Protein AF-A0A7K2YU75-F1 (afdb_monomer_lite)

Radius of gyration: 18.85 Å; chains: 1; bounding box: 49×47×50 Å

Foldseek 3Di:
DPPPVVVVVVLCQQLLHDDDPADKLVQQEDEQEPPCCPPPVVVVCVVSVRHYHYPVRVSVVSVPHHGDDDQPADEAEAQGKDFDDDDDDQLKKKKKKFFHLPCLVWDKWKKKAQAFPVLAGPALLRIDTDVNQARPVRQWGKDPVMSGMIMIIHRPLPPDPRRFKMWMKMFTDDQDFLLVGFKMWIFMDHPPDRTRYIYIAGRNDNAGMFTQWMWGDDDNGIMITGHGDGHNDGPVVVNVVNPNDPD

Structure (mmCIF, N/CA/C/O backbone):
data_AF-A0A7K2YU75-F1
#
_entry.id   AF-A0A7K2YU75-F1
#
loop_
_atom_site.group_PDB
_atom_site.id
_atom_site.type_symbol
_atom_site.label_atom_id
_atom_site.label_alt_id
_atom_site.label_comp_id
_atom_site.label_asym_id
_atom_site.label_entity_id
_atom_site.label_seq_id
_atom_site.pdbx_PDB_ins_code
_atom_site.Cartn_x
_atom_site.Cartn_y
_atom_site.Cartn_z
_atom_site.occupancy
_atom_site.B_iso_or_equiv
_atom_site.auth_seq_id
_atom_site.auth_comp_id
_atom_site.auth_asym_id
_atom_site.auth_atom_id
_atom_site.pdbx_PDB_model_num
ATOM 1 N N . GLU A 1 1 ? 29.719 9.037 -23.904 1.00 37.72 1 GLU A N 1
ATOM 2 C CA . GLU A 1 1 ? 29.770 9.530 -22.515 1.00 37.72 1 GLU A CA 1
ATOM 3 C C . GLU A 1 1 ? 28.707 8.816 -21.708 1.00 37.72 1 GLU A C 1
ATOM 5 O O . GLU A 1 1 ? 27.547 8.841 -22.092 1.00 37.72 1 GLU A O 1
ATOM 10 N N . HIS A 1 2 ? 29.121 8.090 -20.675 1.00 39.88 2 HIS A N 1
ATOM 11 C CA . HIS A 1 2 ? 28.213 7.462 -19.722 1.00 39.88 2 HIS A CA 1
ATOM 12 C C . HIS A 1 2 ? 27.789 8.575 -18.762 1.00 39.88 2 HIS A C 1
ATOM 14 O O . HIS A 1 2 ? 28.636 9.094 -18.036 1.00 39.88 2 HIS A O 1
ATOM 20 N N . VAL A 1 3 ? 26.539 9.031 -18.844 1.00 49.72 3 VAL A N 1
ATOM 21 C CA . VAL A 1 3 ? 26.039 10.059 -17.926 1.00 49.72 3 VAL A CA 1
ATOM 22 C C . VAL A 1 3 ? 26.098 9.481 -16.520 1.00 49.72 3 VAL A C 1
ATOM 24 O O . VAL A 1 3 ? 25.569 8.401 -16.262 1.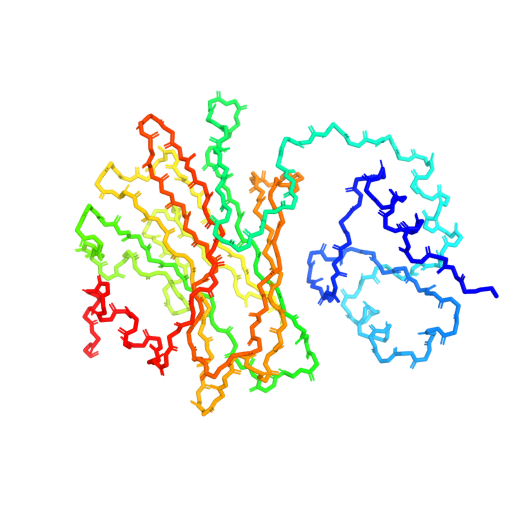00 49.72 3 VAL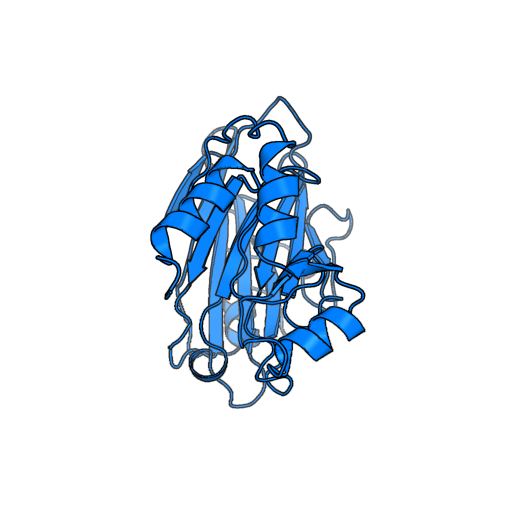 A O 1
ATOM 27 N N . ASP A 1 4 ? 26.797 10.183 -15.636 1.00 56.59 4 ASP A N 1
ATOM 28 C CA . ASP A 1 4 ? 26.995 9.786 -14.251 1.00 56.59 4 ASP A CA 1
ATOM 29 C C . ASP A 1 4 ? 25.621 9.716 -13.564 1.00 56.59 4 ASP A C 1
ATOM 31 O O . ASP A 1 4 ? 24.972 10.739 -13.328 1.00 56.59 4 ASP A O 1
ATOM 35 N N . GLY A 1 5 ? 25.119 8.502 -13.310 1.00 54.06 5 GLY A N 1
ATOM 36 C CA . GLY A 1 5 ? 23.749 8.273 -12.831 1.00 54.06 5 GLY A CA 1
ATOM 37 C C . GLY A 1 5 ? 23.423 8.992 -11.514 1.00 54.06 5 GLY A C 1
ATOM 38 O O . GLY A 1 5 ? 22.251 9.207 -11.195 1.00 54.06 5 GLY A O 1
ATOM 39 N N . GLY A 1 6 ? 24.445 9.417 -10.762 1.00 50.22 6 GLY A N 1
ATOM 40 C CA . GLY A 1 6 ? 24.296 10.277 -9.587 1.00 50.22 6 GLY A CA 1
ATOM 41 C C . GLY A 1 6 ? 23.836 11.701 -9.920 1.00 50.22 6 GLY A C 1
ATOM 42 O O . GLY A 1 6 ? 22.976 12.245 -9.229 1.00 50.22 6 GLY A O 1
ATOM 43 N N . LEU A 1 7 ? 24.341 12.280 -11.010 1.00 59.47 7 LEU A N 1
ATOM 44 C CA . LEU A 1 7 ? 24.045 13.653 -11.431 1.00 59.47 7 LEU A CA 1
ATOM 45 C C . LEU A 1 7 ? 22.609 13.765 -11.967 1.00 59.47 7 LEU A C 1
ATOM 47 O O . LEU A 1 7 ? 21.893 14.720 -11.669 1.00 59.47 7 LEU A O 1
ATOM 51 N N . LEU A 1 8 ? 22.146 12.727 -12.670 1.00 59.75 8 LEU A N 1
ATOM 52 C CA . LEU A 1 8 ? 20.775 12.639 -13.176 1.00 59.75 8 LEU A CA 1
ATOM 53 C C . LEU A 1 8 ? 19.753 12.514 -12.033 1.00 59.75 8 LEU A C 1
ATOM 55 O O . LEU A 1 8 ? 18.736 13.205 -12.032 1.00 59.75 8 LEU A O 1
ATOM 59 N N . ARG A 1 9 ? 20.060 11.708 -11.003 1.00 58.06 9 ARG A N 1
ATOM 60 C CA . ARG A 1 9 ? 19.250 11.639 -9.772 1.00 58.06 9 ARG A CA 1
ATOM 61 C C . ARG A 1 9 ? 19.156 12.986 -9.069 1.00 58.06 9 ARG A C 1
ATOM 63 O O . ARG A 1 9 ? 18.074 13.353 -8.618 1.00 58.06 9 ARG A O 1
ATOM 70 N N . GLN A 1 10 ? 20.267 13.711 -8.974 1.00 58.53 10 GLN A N 1
ATOM 71 C CA . GLN A 1 10 ? 20.294 15.008 -8.307 1.00 58.53 10 GLN A CA 1
ATOM 72 C C . GLN A 1 10 ? 19.428 16.042 -9.043 1.00 58.53 10 GLN A C 1
ATOM 74 O O . GLN A 1 10 ? 18.610 16.705 -8.411 1.00 58.53 10 GLN A O 1
ATOM 79 N N . LEU A 1 11 ? 19.521 16.101 -10.374 1.00 63.44 11 LEU A N 1
ATOM 80 C CA . LEU A 1 11 ? 18.705 16.995 -11.203 1.00 63.44 11 LEU A CA 1
ATOM 81 C C . LEU A 1 11 ? 17.203 16.693 -11.103 1.00 63.44 11 LEU A C 1
ATOM 83 O O . LEU A 1 11 ? 16.393 17.614 -11.013 1.00 63.44 11 LEU A O 1
ATOM 87 N N . VAL A 1 12 ? 16.818 15.413 -11.054 1.00 63.88 12 VAL A N 1
ATOM 88 C CA . VAL A 1 12 ? 15.420 15.022 -10.808 1.00 63.88 12 VAL A CA 1
ATOM 89 C C . VAL A 1 12 ? 14.951 15.550 -9.454 1.00 63.88 12 VAL A C 1
ATOM 91 O O . VAL A 1 12 ? 13.903 16.190 -9.378 1.00 63.88 12 VAL A O 1
ATOM 94 N N . ILE A 1 13 ? 15.728 15.309 -8.392 1.00 60.81 13 ILE A N 1
ATOM 95 C CA . ILE A 1 13 ? 15.383 15.743 -7.032 1.00 60.81 13 ILE A CA 1
ATOM 96 C C . ILE A 1 13 ? 15.215 17.267 -6.973 1.00 60.81 13 ILE A C 1
ATOM 98 O O . ILE A 1 13 ? 14.274 17.752 -6.348 1.00 60.81 13 ILE A O 1
ATOM 102 N N . GLU A 1 14 ? 16.097 18.016 -7.634 1.00 58.91 14 GLU A N 1
ATOM 103 C CA . GLU A 1 14 ? 16.053 19.481 -7.682 1.00 58.91 14 GLU A CA 1
ATOM 104 C C . GLU A 1 14 ? 14.859 20.009 -8.491 1.00 58.91 14 GLU A C 1
ATOM 106 O O . GLU A 1 14 ? 14.260 21.010 -8.106 1.00 58.91 14 GLU A O 1
ATOM 111 N N . SER A 1 15 ? 14.458 19.309 -9.555 1.00 60.41 15 SER A N 1
ATOM 112 C CA . SER A 1 15 ? 13.301 19.676 -10.387 1.00 60.41 15 SER A CA 1
ATOM 113 C C . SER A 1 15 ? 11.937 19.374 -9.756 1.00 60.41 15 SER A C 1
ATOM 115 O O . SER A 1 15 ? 10.916 19.872 -10.221 1.00 60.41 15 SER A O 1
ATOM 117 N N . GLY A 1 16 ? 11.897 18.522 -8.728 1.00 56.91 16 GLY A N 1
ATOM 118 C CA . GLY A 1 16 ? 10.648 18.014 -8.161 1.00 56.91 16 GLY A CA 1
ATOM 119 C C . GLY A 1 16 ? 9.977 16.884 -8.929 1.00 56.91 16 GLY A C 1
ATOM 120 O O . GLY A 1 16 ? 8.956 16.371 -8.466 1.00 56.91 16 GLY A O 1
ATOM 121 N N . ALA A 1 17 ? 10.549 16.474 -10.062 1.00 61.06 17 ALA A N 1
ATOM 122 C CA . ALA A 1 17 ? 10.112 15.292 -10.783 1.00 61.06 17 ALA A CA 1
ATOM 123 C C . ALA A 1 17 ? 10.301 14.024 -9.926 1.00 61.06 17 ALA A C 1
ATOM 125 O O . ALA A 1 17 ? 11.186 13.939 -9.067 1.00 61.06 17 ALA A O 1
ATOM 126 N N . ARG A 1 18 ? 9.456 13.013 -10.152 1.00 66.25 18 ARG A N 1
ATOM 127 C CA . ARG A 1 18 ? 9.547 11.716 -9.468 1.00 66.25 18 ARG A CA 1
ATOM 128 C C . ARG A 1 18 ? 10.264 10.726 -10.382 1.00 66.25 18 ARG A C 1
ATOM 130 O O . ARG A 1 18 ? 9.739 10.354 -11.421 1.00 66.25 18 ARG A O 1
ATOM 137 N N . LEU A 1 19 ? 11.459 10.286 -9.989 1.00 66.31 19 LEU A N 1
ATOM 138 C CA . LEU A 1 19 ? 12.071 9.095 -10.584 1.00 66.31 19 LEU A CA 1
ATOM 139 C C . LEU A 1 19 ? 11.306 7.867 -10.099 1.00 66.31 19 LEU A C 1
ATOM 141 O O . LEU A 1 19 ? 11.197 7.665 -8.886 1.00 66.31 19 LEU A O 1
ATOM 145 N N . ARG A 1 20 ? 10.832 7.068 -11.049 1.00 66.62 20 ARG A N 1
ATOM 146 C CA . ARG A 1 20 ? 10.297 5.727 -10.825 1.00 66.62 20 ARG A CA 1
ATOM 147 C C . ARG A 1 20 ? 11.220 4.721 -11.491 1.00 66.62 20 ARG A C 1
ATOM 149 O O . ARG A 1 20 ? 11.718 4.983 -12.588 1.00 66.62 20 ARG A O 1
ATOM 156 N N . ILE A 1 21 ? 11.461 3.597 -10.825 1.00 66.00 21 ILE A N 1
ATOM 157 C CA . ILE A 1 21 ? 12.144 2.461 -11.457 1.00 66.00 21 ILE A CA 1
ATOM 158 C C . ILE A 1 21 ? 11.160 1.715 -12.374 1.00 66.00 21 ILE A C 1
ATOM 160 O O . ILE A 1 21 ? 11.579 1.143 -13.380 1.00 66.00 21 ILE A O 1
ATOM 164 N N . ASN A 1 22 ? 9.856 1.809 -12.087 1.00 65.69 22 ASN A N 1
ATOM 165 C CA . ASN A 1 22 ? 8.790 1.144 -12.831 1.00 65.69 22 ASN A CA 1
ATOM 166 C C . ASN A 1 22 ? 7.980 2.119 -13.699 1.00 65.69 22 ASN A C 1
ATOM 168 O O . ASN A 1 22 ? 7.743 3.269 -13.328 1.00 65.69 22 ASN A O 1
ATOM 172 N N . LEU A 1 23 ? 7.535 1.649 -14.868 1.00 67.25 23 LEU A N 1
ATOM 173 C CA . LEU A 1 23 ? 6.623 2.396 -15.733 1.00 67.25 23 LEU A CA 1
ATOM 174 C C . LEU A 1 23 ? 5.189 2.179 -15.239 1.00 67.25 23 LEU A C 1
ATOM 176 O O . LEU A 1 23 ? 4.590 1.140 -15.511 1.00 67.25 23 LEU A O 1
ATOM 180 N N . THR A 1 24 ? 4.660 3.156 -14.511 1.00 65.62 24 THR A N 1
ATOM 181 C CA . THR A 1 24 ? 3.302 3.130 -13.953 1.00 65.62 24 THR A CA 1
ATOM 182 C C . THR A 1 24 ? 2.414 4.171 -14.660 1.00 65.62 24 THR A C 1
ATOM 184 O O . THR A 1 24 ? 2.918 5.067 -15.330 1.00 65.62 24 THR A O 1
ATOM 187 N N . SER A 1 25 ? 1.092 4.066 -14.558 1.00 61.44 25 SER A N 1
ATOM 188 C CA . SER A 1 25 ? 0.092 5.060 -14.983 1.00 61.44 25 SER A CA 1
ATOM 189 C C . SER A 1 25 ? 0.290 6.455 -14.379 1.00 61.44 25 SER A C 1
ATOM 191 O O . SER A 1 25 ? -0.177 7.434 -14.956 1.00 61.44 25 SER A O 1
ATOM 193 N N . THR A 1 26 ? 1.016 6.574 -13.260 1.00 62.19 26 THR A N 1
ATOM 194 C CA . THR A 1 26 ? 1.409 7.882 -12.703 1.00 62.19 26 THR A CA 1
ATOM 195 C C . THR A 1 26 ? 2.599 8.516 -13.425 1.00 62.19 26 THR A C 1
ATOM 197 O O . THR A 1 26 ? 2.897 9.689 -13.196 1.00 62.19 26 THR A O 1
ATOM 200 N N . VAL A 1 27 ? 3.295 7.761 -14.282 1.00 70.88 27 VAL A N 1
ATOM 201 C CA . VAL A 1 27 ? 4.402 8.274 -15.090 1.00 70.88 27 VAL A CA 1
ATOM 202 C C . VAL A 1 27 ? 3.822 9.015 -16.291 1.00 70.88 27 VAL A C 1
ATOM 204 O O . VAL A 1 27 ? 3.252 8.408 -17.190 1.00 70.88 27 VAL A O 1
ATOM 207 N N . ASP A 1 28 ? 3.995 10.334 -16.312 1.00 72.12 28 ASP A N 1
ATOM 208 C CA . ASP A 1 28 ? 3.586 11.204 -17.422 1.00 72.12 28 ASP A CA 1
ATOM 209 C C . ASP A 1 28 ? 4.672 11.344 -18.502 1.00 72.12 28 ASP A C 1
ATOM 211 O O . ASP A 1 28 ? 4.362 11.534 -19.680 1.00 72.12 28 ASP A O 1
ATOM 215 N N . THR A 1 29 ? 5.936 11.167 -18.107 1.00 80.19 29 THR A N 1
ATOM 216 C CA . THR A 1 29 ? 7.115 11.437 -18.928 1.00 80.19 29 THR A CA 1
ATOM 217 C C . THR A 1 29 ? 8.178 10.351 -18.754 1.00 80.19 29 THR A C 1
ATOM 219 O O . THR A 1 29 ? 8.591 10.038 -17.637 1.00 80.19 29 THR A O 1
ATOM 222 N N . VAL A 1 30 ? 8.707 9.827 -19.860 1.00 82.75 30 VAL A N 1
ATOM 223 C CA . VAL A 1 30 ? 9.864 8.921 -19.903 1.00 82.75 30 VAL A CA 1
ATOM 224 C C . VAL A 1 30 ? 11.034 9.616 -20.584 1.00 82.75 30 VAL A C 1
ATOM 226 O O . VAL A 1 30 ? 10.949 10.029 -21.741 1.00 82.75 30 VAL A O 1
ATOM 229 N N . VAL A 1 31 ? 12.161 9.706 -19.876 1.00 85.00 31 VAL A N 1
ATOM 230 C CA . VAL A 1 31 ? 13.411 10.238 -20.429 1.00 85.00 31 VAL A CA 1
ATOM 231 C C . VAL A 1 31 ? 14.177 9.113 -21.122 1.00 85.00 31 VAL A C 1
ATOM 233 O O . VAL A 1 31 ? 14.689 8.198 -20.477 1.00 85.00 31 VAL A O 1
ATOM 236 N N . VAL A 1 32 ? 14.267 9.179 -22.447 1.00 85.19 32 VAL A N 1
ATOM 237 C CA . VAL A 1 32 ? 14.958 8.187 -23.273 1.00 85.19 32 VAL A CA 1
ATOM 238 C C . VAL A 1 32 ? 16.439 8.541 -23.368 1.00 85.19 32 VAL A C 1
ATOM 240 O O . VAL A 1 32 ? 16.824 9.539 -23.986 1.00 85.19 32 VAL A O 1
ATOM 243 N N . MET A 1 33 ? 17.279 7.701 -22.764 1.00 82.19 33 MET A N 1
ATOM 244 C CA . MET A 1 33 ? 18.732 7.852 -22.829 1.00 82.19 33 MET A CA 1
ATOM 245 C C . MET A 1 33 ? 19.273 7.475 -24.221 1.00 82.19 33 MET A C 1
ATOM 247 O O . MET A 1 33 ? 18.699 6.615 -24.900 1.00 82.19 33 MET A O 1
ATOM 251 N N . PRO A 1 34 ? 20.395 8.069 -24.671 1.00 78.56 34 PRO A N 1
ATOM 252 C CA . PRO A 1 34 ? 21.022 7.691 -25.935 1.00 78.56 34 PRO A CA 1
ATOM 253 C C . PRO A 1 34 ? 21.334 6.186 -25.991 1.00 78.56 34 PRO A C 1
ATOM 255 O O . PRO A 1 34 ? 22.023 5.659 -25.122 1.00 78.56 34 PRO A O 1
ATOM 258 N N . GLY A 1 35 ? 20.839 5.496 -27.022 1.00 77.94 35 GLY A N 1
ATOM 259 C CA . GLY A 1 35 ? 21.018 4.050 -27.206 1.00 77.94 35 GLY A CA 1
ATOM 260 C C . GLY A 1 35 ? 19.878 3.190 -26.648 1.00 77.94 35 GLY A C 1
ATOM 261 O O . GLY A 1 35 ? 19.818 2.005 -26.961 1.00 77.94 35 GLY A O 1
ATOM 262 N N . ALA A 1 36 ? 18.945 3.770 -25.884 1.00 76.75 36 ALA A N 1
ATOM 263 C CA . ALA A 1 36 ? 17.780 3.065 -25.342 1.00 76.75 36 ALA A CA 1
ATOM 264 C C . ALA A 1 36 ? 16.562 3.069 -26.288 1.00 76.75 36 ALA A C 1
ATOM 266 O O . ALA A 1 36 ? 15.495 2.596 -25.915 1.00 76.75 36 ALA A O 1
ATOM 267 N N . GLN A 1 37 ? 16.689 3.589 -27.517 1.00 78.06 37 GLN A N 1
ATOM 268 C CA . GLN A 1 37 ? 15.543 3.758 -28.427 1.00 78.06 37 GLN A CA 1
ATOM 269 C C . GLN A 1 37 ? 14.903 2.429 -28.853 1.00 78.06 37 GLN A C 1
ATOM 271 O O . GLN A 1 37 ? 13.728 2.398 -29.205 1.00 78.06 37 GLN A O 1
ATOM 276 N N . SER A 1 38 ? 15.679 1.346 -28.819 1.00 76.00 38 SER A N 1
ATOM 277 C CA . SER A 1 38 ? 15.231 -0.007 -29.159 1.00 76.00 38 SER A CA 1
ATOM 278 C C . SER A 1 38 ? 14.757 -0.811 -27.941 1.00 76.00 38 SER A C 1
ATOM 280 O O . SER A 1 38 ? 14.431 -1.986 -28.093 1.00 76.00 38 SER A O 1
ATOM 282 N N . ASP A 1 39 ? 14.763 -0.227 -26.737 1.00 76.69 39 ASP A N 1
ATOM 283 C CA . ASP A 1 39 ? 14.346 -0.924 -25.519 1.00 76.69 39 ASP A CA 1
ATOM 284 C C . ASP A 1 39 ? 12.818 -1.163 -25.548 1.00 76.69 39 ASP A C 1
ATOM 286 O O . ASP A 1 39 ? 12.055 -0.216 -25.783 1.00 76.69 39 ASP A O 1
ATOM 290 N N . PRO A 1 40 ? 12.339 -2.400 -25.301 1.00 74.31 40 PRO A N 1
ATOM 291 C CA . PRO A 1 40 ? 10.909 -2.722 -25.272 1.00 74.31 40 PRO A CA 1
ATOM 292 C C . PRO A 1 40 ? 10.078 -1.814 -24.351 1.00 74.31 40 PRO A C 1
ATOM 294 O O . PRO A 1 40 ? 8.902 -1.557 -24.627 1.00 74.31 40 PRO A O 1
ATOM 297 N N . ARG A 1 41 ? 10.686 -1.274 -23.287 1.00 74.12 41 ARG A N 1
ATOM 298 C CA . ARG A 1 41 ? 10.037 -0.353 -22.343 1.00 74.12 41 ARG A CA 1
ATOM 299 C C . ARG A 1 41 ? 9.663 0.987 -22.987 1.00 74.12 41 ARG A C 1
ATOM 301 O O . ARG A 1 41 ? 8.643 1.564 -22.617 1.00 74.12 41 ARG A O 1
ATOM 308 N N . ILE A 1 42 ? 10.404 1.447 -24.001 1.00 79.75 42 ILE A N 1
ATOM 309 C CA . ILE A 1 42 ? 10.091 2.690 -24.732 1.00 79.75 42 ILE A CA 1
ATOM 310 C C . ILE A 1 42 ? 8.856 2.517 -25.620 1.00 79.75 42 ILE A C 1
ATOM 312 O O . ILE A 1 42 ? 7.981 3.383 -25.650 1.00 79.75 42 ILE A O 1
ATOM 316 N N . ALA A 1 43 ? 8.727 1.371 -26.291 1.00 76.50 43 ALA A N 1
ATOM 317 C CA . ALA A 1 43 ? 7.530 1.058 -27.072 1.00 76.50 43 ALA A CA 1
ATOM 318 C C . ALA A 1 43 ? 6.271 0.985 -26.183 1.00 76.50 43 ALA A C 1
ATOM 320 O O . ALA A 1 43 ? 5.188 1.407 -26.591 1.00 76.50 43 ALA A O 1
ATOM 321 N N . ARG A 1 44 ? 6.420 0.498 -24.943 1.00 71.56 44 ARG A N 1
ATOM 322 C CA . ARG A 1 44 ? 5.347 0.439 -23.939 1.00 71.56 44 ARG A CA 1
ATOM 323 C C . ARG A 1 44 ? 4.937 1.828 -23.443 1.00 71.56 44 ARG A C 1
ATOM 325 O O . ARG A 1 44 ? 3.742 2.098 -23.380 1.00 71.56 44 ARG A O 1
ATOM 332 N N . ALA A 1 45 ? 5.897 2.705 -23.148 1.00 78.56 45 ALA A N 1
ATOM 333 C CA . ALA A 1 45 ? 5.622 4.096 -22.778 1.00 78.56 45 ALA A CA 1
ATOM 334 C C . ALA A 1 45 ? 4.785 4.802 -23.856 1.00 78.56 45 ALA A C 1
ATOM 336 O O . ALA A 1 45 ? 3.752 5.400 -23.551 1.00 78.56 45 ALA A O 1
ATOM 337 N N . ALA A 1 46 ? 5.138 4.607 -25.130 1.00 75.50 46 ALA A N 1
ATOM 338 C CA . ALA A 1 46 ? 4.347 5.112 -26.248 1.00 75.50 46 ALA A CA 1
ATOM 339 C C . ALA A 1 46 ? 2.923 4.514 -26.297 1.00 75.50 46 ALA A C 1
ATOM 341 O O . ALA A 1 46 ? 1.961 5.240 -26.552 1.00 75.50 46 ALA A O 1
ATOM 342 N N . ALA A 1 47 ? 2.758 3.215 -26.014 1.00 75.12 47 ALA A N 1
ATOM 343 C CA . ALA A 1 47 ? 1.446 2.559 -25.972 1.00 75.12 47 ALA A CA 1
ATOM 344 C C . ALA A 1 47 ? 0.548 3.069 -24.828 1.00 75.12 47 ALA A C 1
ATOM 346 O O . ALA A 1 47 ? -0.664 3.189 -25.008 1.00 75.12 47 ALA A O 1
ATOM 347 N N . LEU A 1 48 ? 1.141 3.421 -23.683 1.00 71.12 48 LEU A N 1
ATOM 348 C CA . LEU A 1 48 ? 0.463 4.051 -22.544 1.00 71.12 48 LEU A CA 1
ATOM 349 C C . LEU A 1 48 ? 0.244 5.565 -22.732 1.00 71.12 48 LEU A C 1
ATOM 351 O O . LEU A 1 48 ? -0.281 6.218 -21.837 1.00 71.12 48 LEU A O 1
ATOM 355 N N . ARG A 1 49 ? 0.601 6.121 -23.902 1.00 77.06 49 ARG A N 1
ATOM 356 C CA . ARG A 1 49 ? 0.538 7.561 -24.225 1.00 77.06 49 ARG A CA 1
ATOM 357 C C . ARG A 1 49 ? 1.361 8.440 -23.275 1.00 77.06 49 ARG A C 1
ATOM 359 O O . ARG A 1 49 ? 1.054 9.616 -23.108 1.00 77.06 49 ARG A O 1
ATOM 366 N N . VAL A 1 50 ? 2.408 7.865 -22.694 1.00 80.00 50 VAL A N 1
ATOM 367 C CA . VAL A 1 50 ? 3.377 8.562 -21.848 1.00 80.00 50 VAL A CA 1
ATOM 368 C C . VAL A 1 50 ? 4.340 9.331 -22.750 1.00 80.00 50 VAL A C 1
ATOM 370 O O . VAL A 1 50 ? 4.825 8.798 -23.756 1.00 80.00 50 VAL A O 1
ATOM 373 N N . GLU A 1 51 ? 4.612 10.593 -22.423 1.00 84.19 51 GLU A N 1
ATOM 374 C CA . GLU A 1 51 ? 5.470 11.448 -23.240 1.00 84.19 51 GLU A CA 1
ATOM 375 C C . GLU A 1 51 ? 6.915 10.933 -23.204 1.00 84.19 51 GLU A C 1
ATOM 377 O O . GLU A 1 51 ? 7.533 10.846 -22.149 1.00 84.19 51 GLU A O 1
ATOM 382 N N . CYS A 1 52 ? 7.482 10.582 -24.359 1.00 85.44 52 CYS A N 1
ATOM 383 C CA . CYS A 1 52 ? 8.874 10.145 -24.449 1.00 85.44 52 CYS A CA 1
ATOM 384 C C . CYS A 1 52 ? 9.754 11.314 -24.901 1.00 85.44 52 CYS A C 1
ATOM 386 O O . CYS A 1 52 ? 9.668 11.753 -26.049 1.00 85.44 52 CYS A O 1
ATOM 388 N N . VAL A 1 53 ? 10.626 11.794 -24.016 1.00 87.06 53 VAL A N 1
ATOM 389 C CA . VAL A 1 53 ? 11.518 12.936 -24.266 1.00 87.06 53 VAL A CA 1
ATOM 390 C C . VAL A 1 53 ? 12.977 12.499 -24.258 1.00 87.06 53 VAL A C 1
ATOM 392 O O . VAL A 1 53 ? 13.371 11.576 -23.551 1.00 87.06 53 VAL A O 1
ATOM 395 N N . THR A 1 54 ? 13.821 13.172 -25.031 1.00 86.12 54 THR A N 1
ATOM 396 C CA . THR A 1 54 ? 15.276 13.001 -24.920 1.00 86.12 54 THR A CA 1
ATOM 397 C C . THR A 1 54 ? 15.807 13.653 -23.644 1.00 86.12 54 THR A C 1
ATOM 399 O O . THR A 1 54 ? 15.205 14.586 -23.109 1.00 86.12 54 THR A O 1
ATOM 402 N N . GLU A 1 55 ? 16.990 13.232 -23.191 1.00 81.31 55 GLU A N 1
ATOM 403 C CA . GLU A 1 55 ? 17.677 13.862 -22.054 1.00 81.31 55 GLU A CA 1
ATOM 404 C C . GLU A 1 55 ? 17.815 15.388 -22.218 1.00 81.31 55 GLU A C 1
ATOM 406 O O . GLU A 1 55 ? 17.617 16.140 -21.265 1.00 81.31 55 GLU A O 1
ATOM 411 N N . ALA A 1 56 ? 18.112 15.863 -23.433 1.00 80.94 56 ALA A N 1
ATOM 412 C CA . ALA A 1 56 ? 18.255 17.290 -23.715 1.00 80.94 56 ALA A CA 1
ATOM 413 C C . ALA A 1 56 ? 16.928 18.052 -23.557 1.00 80.94 56 ALA A C 1
ATOM 415 O O . ALA A 1 56 ? 16.908 19.125 -22.956 1.00 80.94 56 ALA A O 1
ATOM 416 N N . GLN A 1 57 ? 15.826 17.484 -24.057 1.00 83.56 57 GLN A N 1
ATOM 417 C CA . GLN A 1 57 ? 14.485 18.063 -23.922 1.00 83.56 57 GLN A CA 1
ATOM 418 C C . GLN A 1 57 ? 14.035 18.092 -22.459 1.00 83.56 57 GLN A C 1
ATOM 420 O O . GLN A 1 57 ? 13.519 19.107 -21.993 1.00 83.56 57 GLN A O 1
ATOM 425 N N . TRP A 1 58 ? 14.291 17.013 -21.717 1.00 80.06 58 TRP A N 1
ATOM 426 C CA . TRP A 1 58 ? 13.989 16.948 -20.291 1.00 80.06 58 TRP A CA 1
ATOM 427 C C . TRP A 1 58 ? 14.788 17.979 -19.488 1.00 80.06 58 TRP A C 1
ATOM 429 O O . TRP A 1 58 ? 14.205 18.732 -18.709 1.00 80.06 58 TRP A O 1
ATOM 439 N N . ARG A 1 59 ? 16.105 18.083 -19.727 1.00 75.69 59 ARG A N 1
ATOM 440 C CA . ARG A 1 59 ? 16.981 19.053 -19.048 1.00 75.69 59 ARG A CA 1
ATOM 441 C C . ARG A 1 59 ? 16.506 20.492 -19.257 1.00 75.69 59 ARG A C 1
ATOM 443 O O . ARG A 1 59 ? 16.514 21.297 -18.328 1.00 75.69 59 ARG A O 1
ATOM 450 N N . ASP A 1 60 ? 16.082 20.810 -20.470 1.00 79.56 60 ASP A N 1
ATOM 451 C CA . ASP A 1 60 ? 15.554 22.121 -20.833 1.00 79.56 60 ASP A CA 1
ATOM 452 C C . ASP A 1 60 ? 14.194 22.405 -20.154 1.00 79.56 60 ASP A C 1
ATOM 454 O O . ASP A 1 60 ? 13.954 23.512 -19.670 1.00 79.56 60 ASP A O 1
ATOM 458 N N . ALA A 1 61 ? 13.330 21.392 -20.021 1.00 73.69 61 ALA A N 1
ATOM 459 C CA . ALA A 1 61 ? 12.055 21.496 -19.307 1.00 73.69 61 ALA A CA 1
ATOM 460 C C . ALA A 1 61 ? 12.226 21.713 -17.790 1.00 73.69 61 ALA A C 1
ATOM 462 O O . ALA A 1 61 ? 11.612 22.623 -17.224 1.00 73.69 61 ALA A O 1
ATOM 463 N N . ILE A 1 62 ? 13.097 20.941 -17.130 1.00 69.00 62 ILE A N 1
ATOM 464 C CA . ILE A 1 62 ? 13.336 21.089 -15.684 1.00 69.00 62 ILE A CA 1
ATOM 465 C C . ILE A 1 62 ? 14.039 22.403 -15.343 1.00 69.00 62 ILE A C 1
ATOM 467 O O . ILE A 1 62 ? 13.756 22.990 -14.306 1.00 69.00 62 ILE A O 1
ATOM 471 N N . SER A 1 63 ? 14.889 22.918 -16.238 1.00 67.25 63 SER A N 1
ATOM 472 C CA . SER A 1 63 ? 15.581 24.201 -16.037 1.00 67.25 63 SER A CA 1
ATOM 473 C C . SER A 1 63 ? 14.617 25.394 -16.021 1.00 67.25 63 SER A C 1
ATOM 475 O O . SER A 1 63 ? 14.957 26.461 -15.512 1.00 67.25 63 SER A O 1
ATOM 477 N N . ARG A 1 64 ? 13.409 25.223 -16.575 1.00 67.81 64 ARG A N 1
ATOM 478 C CA . ARG A 1 64 ? 12.326 26.219 -16.572 1.00 67.81 64 ARG A CA 1
ATOM 479 C C . ARG A 1 64 ? 11.331 26.041 -15.424 1.00 67.81 64 ARG A C 1
ATOM 481 O O . ARG A 1 64 ? 10.493 26.918 -15.224 1.00 67.81 64 ARG A O 1
ATOM 488 N N . THR A 1 65 ? 11.404 24.932 -14.689 1.00 54.97 65 THR A N 1
ATOM 489 C CA . THR A 1 65 ? 10.460 24.597 -13.619 1.00 54.97 65 THR A CA 1
ATOM 490 C C . THR A 1 65 ? 11.055 25.008 -12.269 1.00 54.97 65 THR A C 1
ATOM 492 O O . THR A 1 65 ? 12.154 24.565 -11.936 1.00 54.97 65 THR A O 1
ATOM 495 N N . PRO A 1 66 ? 10.386 25.864 -11.473 1.00 46.53 66 PRO A N 1
ATOM 496 C CA . PRO A 1 66 ? 10.868 26.209 -10.140 1.00 46.53 66 PRO A CA 1
ATOM 497 C C . PRO A 1 66 ? 10.961 24.954 -9.256 1.00 46.53 66 PRO A C 1
ATOM 499 O O . PRO A 1 66 ? 10.042 24.134 -9.297 1.00 46.53 66 PRO A O 1
ATOM 502 N N . PRO A 1 67 ? 12.013 24.804 -8.429 1.00 49.72 67 PRO A N 1
ATOM 503 C CA . PRO A 1 67 ? 12.122 23.673 -7.513 1.00 49.72 67 PRO A CA 1
ATOM 504 C C . PRO A 1 67 ? 10.898 23.642 -6.586 1.00 49.72 67 PRO A C 1
ATOM 506 O O . PRO A 1 67 ? 10.504 24.696 -6.068 1.00 49.72 67 PRO A O 1
ATOM 509 N N . PRO A 1 68 ? 10.275 22.474 -6.344 1.00 48.06 68 PRO A N 1
ATOM 510 C CA . PRO A 1 68 ? 9.148 22.403 -5.429 1.00 48.06 68 PRO A CA 1
ATOM 511 C C . PRO A 1 68 ? 9.592 22.784 -4.015 1.00 48.06 68 PRO A C 1
ATOM 513 O O . PRO A 1 68 ? 10.740 22.577 -3.609 1.00 48.06 68 PRO A O 1
ATOM 516 N N . ALA A 1 69 ? 8.647 23.286 -3.221 1.00 45.09 69 ALA A N 1
ATOM 517 C CA . ALA A 1 69 ? 8.850 23.399 -1.786 1.00 45.09 69 ALA A CA 1
ATOM 518 C C . ALA A 1 69 ? 9.190 22.005 -1.230 1.00 45.09 69 ALA A C 1
ATOM 520 O O . ALA A 1 69 ? 8.420 21.060 -1.406 1.00 45.09 69 ALA A O 1
ATOM 521 N N . ARG A 1 70 ? 10.360 21.865 -0.593 1.00 42.53 70 ARG A N 1
ATOM 522 C CA . ARG A 1 70 ? 10.801 20.603 0.015 1.00 42.53 70 ARG A CA 1
ATOM 523 C C . ARG A 1 70 ? 9.754 20.139 1.030 1.00 42.53 70 ARG A C 1
ATOM 525 O O . ARG A 1 70 ? 9.626 20.7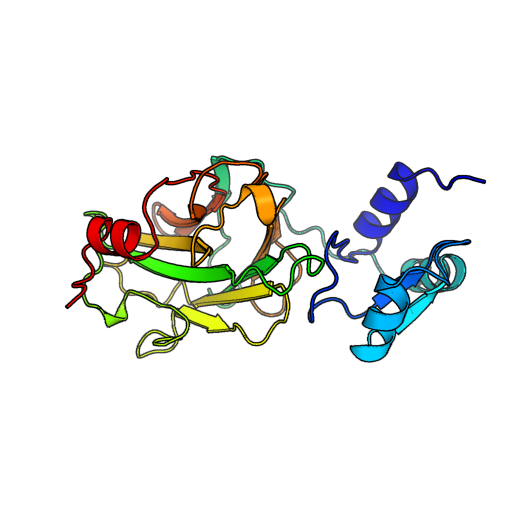32 2.099 1.00 42.53 70 ARG A O 1
ATOM 532 N N . GLY A 1 71 ? 9.023 19.077 0.699 1.00 47.94 71 GLY A N 1
ATOM 533 C CA . GLY A 1 71 ? 8.295 18.297 1.692 1.00 47.94 71 GLY A CA 1
ATOM 534 C C . GLY A 1 71 ? 9.296 17.685 2.671 1.00 47.94 71 GLY A C 1
ATOM 535 O O . GLY A 1 71 ? 10.402 17.313 2.287 1.00 47.94 71 GLY A O 1
ATOM 536 N N . THR A 1 72 ? 8.942 17.618 3.950 1.00 53.69 72 THR A N 1
ATOM 537 C CA . THR A 1 72 ? 9.809 17.064 5.004 1.00 53.69 72 THR A CA 1
ATOM 538 C C . THR A 1 72 ? 9.907 15.542 4.981 1.00 53.69 72 THR A C 1
ATOM 540 O O . THR A 1 72 ? 10.715 14.979 5.717 1.00 53.69 72 THR A O 1
ATOM 543 N N . GLY A 1 73 ? 9.111 14.862 4.159 1.00 56.34 73 GLY A N 1
ATOM 544 C CA . GLY A 1 73 ? 9.243 13.431 3.971 1.00 56.34 73 GLY A CA 1
ATOM 545 C C . GLY A 1 73 ? 10.343 13.121 2.945 1.00 56.34 73 GLY A C 1
ATOM 546 O O . GLY A 1 73 ? 10.446 13.740 1.886 1.00 56.34 73 GLY A O 1
ATOM 547 N N . GLY A 1 74 ? 11.229 12.204 3.317 1.00 76.00 74 GLY A N 1
ATOM 548 C CA . GLY A 1 74 ? 12.361 11.769 2.506 1.00 76.00 74 GLY A CA 1
ATOM 549 C C . GLY A 1 74 ? 12.245 10.302 2.108 1.00 76.00 74 GLY A C 1
ATOM 550 O O . GLY A 1 74 ? 11.170 9.704 2.140 1.00 76.00 74 GLY A O 1
ATOM 551 N N . ASN A 1 75 ? 13.385 9.711 1.755 1.00 82.94 75 ASN A N 1
ATOM 552 C CA . ASN A 1 75 ? 13.497 8.262 1.630 1.00 82.94 75 ASN A CA 1
ATOM 553 C C . ASN A 1 75 ? 13.410 7.628 3.029 1.00 82.94 75 ASN A C 1
ATOM 555 O O . ASN A 1 75 ? 14.186 7.993 3.916 1.00 82.94 75 ASN A O 1
ATOM 559 N N . LEU A 1 76 ? 12.471 6.706 3.226 1.00 85.88 76 LEU A N 1
ATOM 560 C CA . LEU A 1 76 ? 12.235 6.012 4.485 1.00 85.88 76 LEU A CA 1
ATOM 561 C C . LEU A 1 76 ? 12.683 4.551 4.329 1.00 85.88 76 LEU A C 1
ATOM 563 O O . LEU A 1 76 ? 12.085 3.824 3.535 1.00 85.88 76 LEU A O 1
ATOM 567 N N . PRO A 1 77 ? 13.730 4.095 5.042 1.00 87.31 77 PRO A N 1
ATOM 568 C CA . PRO A 1 77 ? 14.171 2.704 4.957 1.00 87.31 77 PRO A CA 1
ATOM 569 C C . PRO A 1 77 ? 13.121 1.757 5.554 1.00 87.31 77 PRO A C 1
ATOM 571 O O . PRO A 1 77 ? 12.237 2.190 6.297 1.00 87.31 77 PRO A O 1
ATOM 574 N N . ARG A 1 78 ? 13.254 0.452 5.289 1.00 88.25 78 ARG A N 1
ATOM 575 C CA . ARG A 1 78 ? 12.467 -0.600 5.955 1.00 88.25 78 ARG A CA 1
ATOM 576 C C . ARG A 1 78 ? 12.478 -0.406 7.479 1.00 88.25 78 ARG A C 1
ATOM 578 O O . ARG A 1 78 ? 13.538 -0.218 8.076 1.00 88.25 78 ARG A O 1
ATOM 585 N N . GLY A 1 79 ? 11.300 -0.426 8.102 1.00 89.81 79 GLY A N 1
ATOM 586 C CA . GLY A 1 79 ? 11.101 -0.170 9.536 1.00 89.81 79 GLY A CA 1
ATOM 587 C C . GLY A 1 79 ? 11.130 1.311 9.941 1.00 89.81 79 GLY A C 1
ATOM 588 O O . GLY A 1 79 ? 10.835 1.645 11.092 1.00 89.81 79 GLY A O 1
ATOM 589 N N . GLY A 1 80 ? 11.466 2.217 9.019 1.00 91.38 80 GLY A N 1
ATOM 590 C CA . GLY A 1 80 ? 11.463 3.655 9.250 1.00 91.38 80 GLY A CA 1
ATOM 591 C C . GLY A 1 80 ? 10.057 4.181 9.534 1.00 91.38 80 GLY A C 1
ATOM 592 O O . GLY A 1 80 ? 9.063 3.652 9.045 1.00 91.38 80 GLY A O 1
ATOM 593 N N . THR A 1 81 ? 9.964 5.235 10.344 1.00 93.44 81 THR A N 1
ATOM 594 C CA . THR A 1 81 ? 8.695 5.856 10.746 1.00 93.44 81 THR A CA 1
ATOM 595 C C . THR A 1 81 ? 8.737 7.366 10.534 1.00 93.44 81 THR A C 1
ATOM 597 O O . THR A 1 81 ? 9.746 8.000 10.841 1.00 93.44 81 THR A O 1
ATOM 600 N N . VAL A 1 82 ? 7.620 7.950 10.100 1.00 92.12 82 VAL A N 1
ATOM 601 C CA . VAL A 1 82 ? 7.422 9.402 10.008 1.00 92.12 82 VAL A CA 1
ATOM 602 C C . VAL A 1 82 ? 6.086 9.815 10.630 1.00 92.12 82 VAL A C 1
ATOM 604 O O . VAL A 1 82 ? 5.125 9.045 10.645 1.00 92.12 82 VAL A O 1
ATOM 607 N N . ASP A 1 83 ? 6.023 11.032 11.161 1.00 91.31 83 ASP A N 1
ATOM 608 C CA . ASP A 1 83 ? 4.768 11.669 11.559 1.00 91.31 83 ASP A CA 1
ATOM 609 C C . ASP A 1 83 ? 4.068 12.258 10.330 1.00 91.31 83 ASP A C 1
ATOM 611 O O . ASP A 1 83 ? 4.689 12.965 9.532 1.00 91.31 83 ASP A O 1
ATOM 615 N N . LEU A 1 84 ? 2.775 11.976 10.181 1.00 89.50 84 LEU A N 1
ATOM 616 C CA . LEU A 1 84 ? 1.959 12.570 9.131 1.00 89.50 84 LEU A CA 1
ATOM 617 C C . LEU A 1 84 ? 1.404 13.902 9.654 1.00 89.50 84 LEU A C 1
ATOM 619 O O . LEU A 1 84 ? 0.692 13.907 10.662 1.00 89.50 84 LEU A O 1
ATOM 623 N N . PRO A 1 85 ? 1.749 15.046 9.036 1.00 83.12 85 PRO A N 1
ATOM 624 C CA . PRO A 1 85 ? 1.306 16.347 9.517 1.00 83.12 85 PRO A CA 1
ATOM 625 C C . PRO A 1 85 ? -0.221 16.459 9.438 1.00 83.12 85 PRO A C 1
ATOM 627 O O . PRO A 1 85 ? -0.798 16.392 8.355 1.00 83.12 85 PRO A O 1
ATOM 630 N N . GLY A 1 86 ? -0.863 16.651 10.591 1.00 67.06 86 GLY A N 1
ATOM 631 C CA . GLY A 1 86 ? -2.293 16.947 10.684 1.00 67.06 86 GLY A CA 1
ATOM 632 C C . GLY A 1 86 ? -2.588 18.450 10.601 1.00 67.06 86 GLY A C 1
ATOM 633 O O . GLY A 1 86 ? -1.748 19.280 10.951 1.00 67.06 86 GLY A O 1
ATOM 634 N N . GLY A 1 87 ? -3.806 18.808 10.177 1.00 56.25 87 GLY A N 1
ATOM 635 C CA . GLY A 1 87 ? -4.413 20.110 10.493 1.00 56.25 87 GLY A CA 1
ATOM 636 C C . GLY A 1 87 ? -4.343 21.240 9.453 1.00 56.25 87 GLY A C 1
ATOM 637 O O . GLY A 1 87 ? -4.887 22.304 9.733 1.00 56.25 87 GLY A O 1
ATOM 638 N N . ALA A 1 88 ? -3.739 21.063 8.269 1.00 46.56 88 ALA A N 1
ATOM 639 C CA . ALA A 1 88 ? -3.650 22.145 7.263 1.00 46.56 88 ALA A CA 1
ATOM 640 C C . ALA A 1 88 ? -4.078 21.765 5.829 1.00 46.56 88 ALA A C 1
ATOM 642 O O . ALA A 1 88 ? -4.028 22.587 4.917 1.00 46.56 88 ALA A O 1
ATOM 643 N N . THR A 1 89 ? -4.463 20.519 5.570 1.00 48.19 89 THR A N 1
ATOM 644 C CA . THR A 1 89 ? -5.034 20.030 4.293 1.00 48.19 89 THR A CA 1
ATOM 645 C C . THR A 1 89 ? -5.760 18.713 4.606 1.00 48.19 89 THR A C 1
ATOM 647 O O . THR A 1 89 ? -5.444 18.158 5.661 1.00 48.19 89 THR A O 1
ATOM 650 N N . PRO A 1 90 ? -6.751 18.237 3.819 1.00 56.31 90 PRO A N 1
ATOM 651 C CA . PRO A 1 90 ? -7.591 17.129 4.270 1.00 56.31 90 PRO A CA 1
ATOM 652 C C . PRO A 1 90 ? -6.703 15.932 4.607 1.00 56.31 90 PRO A C 1
ATOM 654 O O . PRO A 1 90 ? -5.737 15.680 3.883 1.00 56.31 90 PRO A O 1
ATOM 657 N N . GLY A 1 91 ? -7.017 15.221 5.696 1.00 78.12 91 GLY A N 1
ATOM 658 C CA . GLY A 1 91 ? -6.356 13.992 6.153 1.00 78.12 91 GLY A CA 1
ATOM 659 C C . GLY A 1 91 ? -6.456 12.821 5.176 1.00 78.12 91 GLY A C 1
ATOM 660 O O . GLY A 1 91 ? -6.367 11.669 5.594 1.00 78.12 91 GLY A O 1
ATOM 661 N N . ARG A 1 92 ? -6.631 13.129 3.891 1.00 90.12 92 ARG A N 1
ATOM 662 C CA . ARG A 1 92 ? -6.607 12.239 2.757 1.00 90.12 92 ARG A CA 1
ATOM 663 C C . ARG A 1 92 ? -5.168 12.013 2.325 1.00 90.12 92 ARG A C 1
ATOM 665 O O . ARG A 1 92 ? -4.464 12.931 1.894 1.00 90.12 92 ARG A O 1
ATOM 672 N N . TRP A 1 93 ? -4.748 10.769 2.416 1.00 93.19 93 TRP A N 1
ATOM 673 C CA . TRP A 1 93 ? -3.443 10.281 2.013 1.00 93.19 93 TRP A CA 1
ATOM 674 C C . TRP A 1 93 ? -3.603 9.225 0.934 1.00 93.19 93 TRP A C 1
ATOM 676 O O . TRP A 1 93 ? -4.658 8.620 0.776 1.00 93.19 93 TRP A O 1
ATOM 686 N N . THR A 1 94 ? -2.535 9.009 0.189 1.00 93.94 94 THR A N 1
ATOM 687 C CA . THR A 1 94 ? -2.414 7.924 -0.778 1.00 93.94 94 THR A CA 1
ATOM 688 C C . THR A 1 94 ? -1.161 7.136 -0.448 1.00 93.94 94 THR A C 1
ATOM 690 O O . THR A 1 94 ? -0.150 7.731 -0.069 1.00 93.94 94 THR A O 1
ATOM 693 N N . LEU A 1 95 ? -1.240 5.816 -0.570 1.00 95.94 95 LEU A N 1
ATOM 694 C CA . LEU A 1 95 ? -0.099 4.920 -0.669 1.00 95.94 95 LEU A CA 1
ATOM 695 C C . LEU A 1 95 ? -0.194 4.236 -2.029 1.00 95.94 95 LEU A C 1
ATOM 697 O O . LEU A 1 95 ? -1.081 3.417 -2.249 1.00 95.94 95 LEU A O 1
ATOM 701 N N . ASN A 1 96 ? 0.704 4.598 -2.935 1.00 94.19 96 ASN A N 1
ATOM 702 C CA . ASN A 1 96 ? 0.882 3.914 -4.208 1.00 94.19 96 ASN A CA 1
ATOM 703 C C . ASN A 1 96 ? 1.987 2.868 -4.048 1.00 94.19 96 ASN A C 1
ATOM 705 O O . ASN A 1 96 ? 3.067 3.182 -3.539 1.00 94.19 96 ASN A O 1
ATOM 709 N N . ALA A 1 97 ? 1.693 1.636 -4.449 1.00 93.06 97 ALA A N 1
ATOM 710 C CA . ALA A 1 97 ? 2.650 0.546 -4.533 1.00 93.06 97 ALA A CA 1
ATOM 711 C C . ALA A 1 97 ? 2.842 0.186 -6.006 1.00 93.06 97 ALA A C 1
ATOM 713 O O . ALA A 1 97 ? 1.855 0.033 -6.722 1.00 93.06 97 ALA A O 1
ATOM 714 N N . SER A 1 98 ? 4.087 0.047 -6.458 1.00 90.50 98 SER A N 1
ATOM 715 C CA . SER A 1 98 ? 4.391 -0.310 -7.848 1.00 90.50 98 SER A CA 1
ATOM 716 C C . SER A 1 98 ? 5.561 -1.279 -7.964 1.00 90.50 98 SER A C 1
ATOM 718 O O . SER A 1 98 ? 6.485 -1.256 -7.150 1.00 90.50 98 SER A O 1
ATOM 720 N N . TRP A 1 99 ? 5.527 -2.119 -8.994 1.00 87.94 99 TRP A N 1
ATOM 721 C CA . TRP A 1 99 ? 6.497 -3.188 -9.235 1.00 87.94 99 TRP A CA 1
ATOM 722 C C . TRP A 1 99 ? 6.862 -3.287 -10.719 1.00 87.94 99 TRP A C 1
ATOM 724 O O . TRP A 1 99 ? 6.322 -2.576 -11.574 1.00 87.94 99 TRP A O 1
ATOM 734 N N . ALA A 1 100 ? 7.836 -4.140 -11.032 1.00 80.25 100 ALA A N 1
ATOM 735 C CA . ALA A 1 100 ? 8.282 -4.329 -12.400 1.00 80.25 100 ALA A CA 1
ATOM 736 C C . ALA A 1 100 ? 7.207 -5.056 -13.223 1.00 80.25 100 ALA A C 1
ATOM 738 O O . ALA A 1 100 ? 6.872 -6.204 -12.960 1.00 80.25 100 ALA A O 1
ATOM 739 N N . TRP A 1 101 ? 6.728 -4.408 -14.287 1.00 65.44 101 TRP A N 1
ATOM 740 C CA . TRP A 1 101 ? 5.777 -4.982 -15.253 1.00 65.44 101 TRP A CA 1
ATOM 741 C C . TRP A 1 101 ? 6.330 -6.200 -16.026 1.00 65.44 101 TRP A C 1
ATOM 743 O O . TRP A 1 101 ? 5.592 -6.878 -16.734 1.00 65.44 101 TRP A O 1
ATOM 753 N N . GLU A 1 102 ? 7.634 -6.481 -15.950 1.00 62.66 102 GLU A N 1
ATOM 754 C CA . GLU A 1 102 ? 8.306 -7.484 -16.794 1.00 62.66 102 GLU A CA 1
ATOM 755 C C . GLU A 1 102 ? 7.775 -8.918 -16.606 1.00 62.66 102 GLU A C 1
ATOM 757 O O . GLU A 1 102 ? 8.059 -9.777 -17.443 1.00 62.66 102 GLU A O 1
ATOM 762 N N . ARG A 1 103 ? 6.963 -9.163 -15.567 1.00 60.75 103 ARG A N 1
ATOM 763 C CA . ARG A 1 103 ? 6.253 -10.424 -15.330 1.00 60.75 103 ARG A CA 1
ATOM 764 C C . ARG A 1 103 ? 4.741 -10.200 -15.186 1.00 60.75 103 ARG A C 1
ATOM 766 O O . ARG A 1 103 ? 4.243 -10.150 -14.069 1.00 60.75 103 ARG A O 1
ATOM 773 N N . PRO A 1 104 ? 4.003 -10.060 -16.300 1.00 54.47 104 PRO A N 1
ATOM 774 C CA . PRO A 1 104 ? 2.556 -9.839 -16.270 1.00 54.47 104 PRO A CA 1
ATOM 775 C C . PRO A 1 104 ? 1.757 -11.062 -15.793 1.00 54.47 104 PRO A C 1
ATOM 777 O O . PRO A 1 104 ? 0.562 -10.926 -15.576 1.00 54.47 104 PRO A O 1
ATOM 780 N N . ASP A 1 105 ? 2.397 -12.229 -15.665 1.00 55.62 105 ASP A N 1
ATOM 781 C CA . ASP A 1 105 ? 1.776 -13.461 -15.157 1.00 55.62 105 ASP A CA 1
ATOM 782 C C . ASP A 1 105 ? 1.760 -13.524 -13.614 1.00 55.62 105 ASP A C 1
ATOM 784 O O . ASP A 1 105 ? 1.177 -14.441 -13.045 1.00 55.62 105 ASP A O 1
ATOM 788 N N . GLU A 1 106 ? 2.426 -12.578 -12.940 1.00 65.94 106 GLU A N 1
ATOM 789 C CA . GLU A 1 106 ? 2.462 -12.476 -11.480 1.00 65.94 106 GLU A CA 1
ATOM 790 C C . GLU A 1 106 ? 1.377 -11.496 -11.019 1.00 65.94 106 GLU A C 1
ATOM 792 O O . GLU A 1 106 ? 1.590 -10.279 -10.987 1.00 65.94 106 GLU A O 1
ATOM 797 N N . ASP A 1 107 ? 0.201 -12.027 -10.685 1.00 79.00 107 ASP A N 1
ATOM 798 C CA . ASP A 1 107 ? -0.896 -11.235 -10.134 1.00 79.00 107 ASP A CA 1
ATOM 799 C C . ASP A 1 107 ? -0.562 -10.841 -8.688 1.00 79.00 107 ASP A C 1
ATOM 801 O O . ASP A 1 107 ? -0.520 -11.670 -7.774 1.00 79.00 107 ASP A O 1
ATOM 805 N N . ILE A 1 108 ? -0.276 -9.550 -8.498 1.00 89.25 108 ILE A N 1
ATOM 806 C CA . ILE A 1 108 ? -0.060 -8.950 -7.182 1.00 89.25 108 ILE A CA 1
ATOM 807 C C . ILE A 1 108 ? -1.327 -8.234 -6.756 1.00 89.25 108 ILE A C 1
ATOM 809 O O . ILE A 1 108 ? -1.769 -7.295 -7.419 1.00 89.25 108 ILE A O 1
ATOM 813 N N . ASP A 1 109 ? -1.829 -8.600 -5.586 1.00 92.12 109 ASP A N 1
ATOM 814 C CA . ASP A 1 109 ? -2.973 -7.964 -4.954 1.00 92.12 109 ASP A CA 1
ATOM 815 C C . ASP A 1 109 ? -2.525 -7.075 -3.796 1.00 92.12 109 ASP A C 1
ATOM 817 O O . ASP A 1 109 ? -1.933 -7.547 -2.821 1.00 92.12 109 ASP A O 1
ATOM 821 N N . ILE A 1 110 ? -2.837 -5.777 -3.874 1.00 95.81 110 ILE A N 1
ATOM 822 C CA . ILE A 1 110 ? -2.709 -4.877 -2.729 1.00 95.81 110 ILE A CA 1
ATOM 823 C C . ILE A 1 110 ? -3.992 -4.925 -1.914 1.00 95.81 110 ILE A C 1
ATOM 825 O O . ILE A 1 110 ? -5.101 -4.815 -2.434 1.00 95.81 110 ILE A O 1
ATOM 829 N N . VAL A 1 111 ? -3.829 -5.041 -0.603 1.00 97.38 111 VAL A N 1
ATOM 830 C CA . VAL A 1 111 ? -4.933 -5.082 0.348 1.00 97.38 111 VAL A CA 1
ATOM 831 C C . VAL A 1 111 ? -4.702 -4.128 1.512 1.00 97.38 111 VAL A C 1
ATOM 833 O O . VAL A 1 111 ? -3.560 -3.795 1.847 1.00 97.38 111 VAL A O 1
ATOM 836 N N . ALA A 1 112 ? -5.787 -3.712 2.160 1.00 98.31 112 ALA A N 1
ATOM 837 C CA . ALA A 1 112 ? -5.747 -2.910 3.373 1.00 98.31 112 ALA A CA 1
ATOM 838 C C . ALA A 1 112 ? -6.605 -3.525 4.484 1.00 98.31 112 ALA A C 1
ATOM 840 O O . ALA A 1 112 ? -7.755 -3.890 4.261 1.00 98.31 112 ALA A O 1
ATOM 841 N N . PHE A 1 113 ? -6.065 -3.577 5.699 1.00 98.38 113 PHE A N 1
ATOM 842 C CA . PHE A 1 113 ? -6.786 -4.002 6.898 1.00 98.38 113 PHE A CA 1
ATOM 843 C C . PHE A 1 113 ? -6.920 -2.826 7.858 1.00 98.38 113 PHE A C 1
ATOM 845 O O . PHE A 1 113 ? -5.909 -2.273 8.300 1.00 98.38 113 PHE A O 1
ATOM 852 N N . LEU A 1 114 ? -8.151 -2.451 8.198 1.00 98.19 114 LEU A N 1
ATOM 853 C CA . LEU A 1 114 ? -8.446 -1.477 9.241 1.00 98.19 114 LEU A CA 1
ATOM 854 C C . LEU A 1 114 ? -8.580 -2.234 10.565 1.00 98.19 114 LEU A C 1
ATOM 856 O O . LEU A 1 114 ? -9.486 -3.043 10.743 1.00 98.19 114 LEU A O 1
ATOM 860 N N . LEU A 1 115 ? -7.651 -1.986 11.482 1.00 98.25 115 LEU A N 1
ATOM 861 C CA . LEU A 1 115 ? -7.498 -2.761 12.707 1.00 98.25 115 LEU A CA 1
ATOM 862 C C . LEU A 1 115 ? -7.802 -1.925 13.947 1.00 98.25 115 LEU A C 1
ATOM 864 O O . LEU A 1 115 ? -7.411 -0.751 14.054 1.00 98.25 115 LEU A O 1
ATOM 868 N N . ASP A 1 116 ? -8.449 -2.577 14.903 1.00 96.81 116 ASP A N 1
ATOM 869 C CA . ASP A 1 116 ? -8.679 -2.067 16.244 1.00 96.81 116 ASP A CA 1
ATOM 870 C C . ASP A 1 116 ? -7.425 -2.148 17.140 1.00 96.81 116 ASP A C 1
ATOM 872 O O . ASP A 1 116 ? -6.307 -2.433 16.692 1.00 96.81 116 ASP A O 1
ATOM 876 N N . GLU A 1 117 ? -7.587 -1.846 18.430 1.00 95.31 117 GLU A N 1
ATOM 877 C CA . GLU A 1 117 ? -6.500 -1.919 19.416 1.00 95.31 117 GLU A CA 1
ATOM 878 C C . GLU A 1 117 ? -5.998 -3.346 19.698 1.00 95.31 117 GLU A C 1
ATOM 880 O O . GLU A 1 117 ? -4.909 -3.515 20.249 1.00 95.31 117 GLU A O 1
ATOM 885 N N . HIS A 1 118 ? -6.762 -4.365 19.302 1.00 95.62 118 HIS A N 1
ATOM 886 C CA . HIS A 1 118 ? -6.441 -5.780 19.459 1.00 95.62 118 HIS A CA 1
ATOM 887 C C . HIS A 1 118 ? -5.823 -6.395 18.197 1.00 95.62 118 HIS A C 1
ATOM 889 O O . HIS A 1 118 ? -5.641 -7.609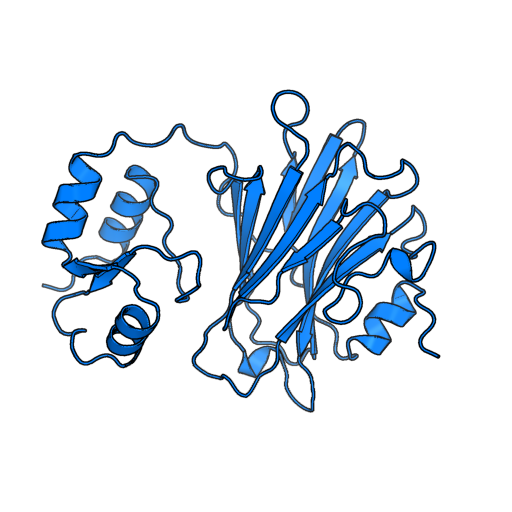 18.145 1.00 95.62 118 HIS A O 1
ATOM 895 N N . GLU A 1 119 ? -5.472 -5.570 17.204 1.00 96.38 119 GLU A N 1
ATOM 896 C CA . GLU A 1 119 ? -4.987 -6.007 15.890 1.00 96.38 119 GLU A CA 1
ATOM 897 C C . GLU A 1 119 ? -6.013 -6.874 15.142 1.00 96.38 119 GLU A C 1
ATOM 899 O O . GLU A 1 119 ? -5.645 -7.832 14.462 1.00 96.38 119 GLU A O 1
ATOM 904 N N . ARG A 1 120 ? -7.308 -6.546 15.259 1.00 97.31 120 ARG A N 1
ATOM 905 C CA . ARG A 1 120 ? -8.386 -7.262 14.567 1.00 97.31 120 ARG A CA 1
ATOM 906 C C . ARG A 1 120 ? -9.243 -6.324 13.724 1.00 97.31 120 ARG A C 1
ATOM 908 O O . ARG A 1 120 ? -9.443 -5.163 14.079 1.00 97.31 120 ARG A O 1
ATOM 915 N N . VAL A 1 121 ? -9.761 -6.834 12.609 1.00 96.94 121 VAL A N 1
ATOM 916 C CA . VAL A 1 121 ? -10.863 -6.177 11.897 1.00 96.94 121 VAL A CA 1
ATOM 917 C C . VAL A 1 121 ? -12.122 -6.254 12.760 1.00 96.94 121 VAL A C 1
ATOM 919 O O . VAL A 1 121 ? -12.347 -7.249 13.452 1.00 96.94 121 VAL A O 1
ATOM 922 N N . ARG A 1 122 ? -12.958 -5.211 12.741 1.00 94.81 122 ARG A N 1
ATOM 923 C CA . ARG A 1 122 ? -14.208 -5.211 13.528 1.00 94.81 122 ARG A CA 1
ATOM 924 C C . ARG A 1 122 ? -15.339 -5.907 12.778 1.00 94.81 122 ARG A C 1
ATOM 926 O O . ARG A 1 122 ? -16.241 -6.470 13.392 1.00 94.81 122 ARG A O 1
ATOM 933 N N . VAL A 1 123 ? -15.296 -5.806 11.452 1.00 93.88 123 VAL A N 1
ATOM 934 C CA . VAL A 1 123 ? -16.254 -6.347 10.484 1.00 93.88 123 VAL A CA 1
ATOM 935 C C . VAL A 1 123 ? -15.515 -6.671 9.187 1.00 93.88 123 VAL A C 1
ATOM 937 O O . VAL A 1 123 ? -14.485 -6.062 8.908 1.00 93.88 123 VAL A O 1
ATOM 940 N N . ASP A 1 124 ? -16.067 -7.535 8.339 1.00 92.19 124 ASP A N 1
ATOM 941 C CA . ASP A 1 124 ? -15.446 -7.862 7.042 1.00 92.19 124 ASP A CA 1
ATOM 942 C C . ASP A 1 124 ? -15.280 -6.629 6.138 1.00 92.19 124 ASP A C 1
ATOM 944 O O . ASP A 1 124 ? -14.360 -6.555 5.330 1.00 92.19 124 ASP A O 1
ATOM 948 N N . ALA A 1 125 ? -16.125 -5.608 6.324 1.00 92.81 125 ALA A N 1
ATOM 949 C CA . ALA A 1 125 ? -16.034 -4.320 5.633 1.00 92.81 125 ALA A CA 1
ATOM 950 C C . ALA A 1 125 ? -14.754 -3.511 5.958 1.00 92.81 125 ALA A C 1
ATOM 952 O O . ALA A 1 125 ? -14.440 -2.556 5.249 1.00 92.81 125 ALA A O 1
ATOM 953 N N . ASP A 1 126 ? -14.026 -3.874 7.021 1.00 96.06 126 ASP A N 1
ATOM 954 C CA . ASP A 1 126 ? -12.728 -3.293 7.394 1.00 96.06 126 ASP A CA 1
ATOM 955 C C . ASP A 1 126 ? -11.545 -3.978 6.664 1.00 96.06 126 ASP A C 1
ATOM 957 O O . ASP A 1 126 ? -10.390 -3.596 6.861 1.00 96.06 126 ASP A O 1
ATOM 961 N N . PHE A 1 127 ? -11.811 -4.967 5.804 1.00 97.25 127 PHE A N 1
ATOM 962 C CA . PHE A 1 127 ? -10.833 -5.567 4.897 1.00 97.25 127 PHE A CA 1
ATOM 963 C C . PHE A 1 127 ? -11.083 -5.100 3.457 1.00 97.25 127 PHE A C 1
ATOM 965 O O . PHE A 1 127 ? -12.081 -5.449 2.834 1.00 97.25 127 PHE A O 1
ATOM 972 N N . VAL A 1 128 ? -10.176 -4.294 2.911 1.00 97.56 128 VAL A N 1
ATOM 973 C CA . VAL A 1 128 ? -10.269 -3.742 1.554 1.00 97.56 128 VAL A CA 1
ATOM 974 C C . VAL A 1 128 ? -9.345 -4.519 0.622 1.00 97.56 128 VAL A C 1
ATOM 976 O O . VAL A 1 128 ? -8.150 -4.642 0.884 1.00 97.56 128 VAL A O 1
ATOM 979 N N . PHE A 1 129 ? -9.900 -5.019 -0.476 1.00 94.94 129 PHE A N 1
ATOM 980 C CA . PHE A 1 129 ? -9.214 -5.815 -1.500 1.00 94.94 129 PHE A CA 1
ATOM 981 C C . PHE A 1 129 ? -9.993 -5.726 -2.821 1.00 94.94 129 PHE A C 1
ATOM 983 O O . PHE A 1 129 ? -11.042 -5.093 -2.869 1.00 94.94 129 PHE A O 1
ATOM 990 N N . TRP A 1 130 ? -9.534 -6.346 -3.908 1.00 90.00 130 TRP A N 1
ATOM 991 C CA . TRP A 1 130 ? -10.127 -6.143 -5.241 1.00 90.00 130 TRP A CA 1
ATOM 992 C C . TRP A 1 130 ? -11.648 -6.415 -5.336 1.00 90.00 130 TRP A C 1
ATOM 994 O O . TRP A 1 130 ? -12.344 -5.705 -6.060 1.00 90.00 130 TRP A O 1
ATOM 1004 N N . ASN A 1 131 ? -12.193 -7.390 -4.593 1.00 91.44 131 ASN A N 1
ATOM 1005 C CA . ASN A 1 131 ? -13.635 -7.708 -4.605 1.00 91.44 131 ASN A CA 1
ATOM 1006 C C . ASN A 1 131 ? -14.456 -6.828 -3.640 1.00 91.44 131 ASN A C 1
ATOM 1008 O O . ASN A 1 131 ? -15.680 -6.759 -3.735 1.00 91.44 131 ASN A O 1
ATOM 1012 N N . GLN A 1 132 ? -13.782 -6.145 -2.714 1.00 94.25 132 GLN A N 1
ATOM 1013 C CA . GLN A 1 132 ? -14.351 -5.136 -1.825 1.00 94.25 132 GLN A CA 1
ATOM 1014 C C . GLN A 1 132 ? -13.417 -3.917 -1.817 1.00 94.25 132 GLN A C 1
ATOM 1016 O O . GLN A 1 132 ? -12.677 -3.702 -0.852 1.00 94.25 132 GLN A O 1
ATOM 1021 N N . PRO A 1 133 ? -13.389 -3.134 -2.914 1.00 94.69 133 PRO A N 1
ATOM 1022 C CA . PRO A 1 133 ? -12.338 -2.150 -3.153 1.00 94.69 133 PRO A CA 1
ATOM 1023 C C . PRO A 1 133 ? -12.486 -0.897 -2.293 1.00 94.69 133 PRO A C 1
ATOM 1025 O O . PRO A 1 133 ? -11.639 -0.018 -2.366 1.00 94.69 133 PRO A O 1
ATOM 1028 N N . ALA A 1 134 ? -13.525 -0.779 -1.468 1.00 95.75 134 ALA A N 1
ATOM 1029 C CA . ALA A 1 134 ? -13.663 0.331 -0.541 1.00 95.75 134 ALA A CA 1
ATOM 1030 C C . ALA A 1 134 ? -14.452 -0.058 0.710 1.00 95.75 134 ALA A C 1
ATOM 1032 O O . ALA A 1 134 ? -15.330 -0.921 0.685 1.00 95.75 134 ALA A O 1
ATOM 1033 N N . THR A 1 135 ? -14.156 0.638 1.805 1.00 95.19 135 THR A N 1
ATOM 1034 C CA . THR A 1 135 ? -15.018 0.668 2.997 1.00 95.19 135 THR A CA 1
ATOM 1035 C C . THR A 1 135 ? -16.374 1.325 2.676 1.00 95.19 135 THR A C 1
ATOM 1037 O O . THR A 1 135 ? -16.439 2.135 1.754 1.00 95.19 135 THR A O 1
ATOM 1040 N N . PRO A 1 136 ? -17.445 1.115 3.470 1.00 90.38 136 PRO A N 1
ATOM 1041 C CA . PRO A 1 136 ? -18.788 1.638 3.169 1.00 90.38 136 PRO A CA 1
ATOM 1042 C C . PRO A 1 136 ? -18.919 3.165 3.035 1.00 90.38 136 PRO A C 1
ATOM 1044 O O . PRO A 1 136 ? -19.926 3.647 2.526 1.00 90.38 136 PRO A O 1
ATOM 1047 N N . LEU A 1 137 ? -17.946 3.924 3.549 1.00 88.62 137 LEU A N 1
ATOM 1048 C CA . LEU A 1 137 ? -17.899 5.389 3.480 1.00 88.62 137 LEU A CA 1
ATOM 1049 C C . LEU A 1 137 ? -16.736 5.900 2.616 1.00 88.62 137 LEU A C 1
ATOM 1051 O O . LEU A 1 137 ? -16.381 7.072 2.723 1.00 88.62 137 LEU A O 1
ATOM 1055 N N . ASP A 1 138 ? -16.105 5.022 1.831 1.00 90.81 138 ASP A N 1
ATOM 1056 C CA . ASP A 1 138 ? -14.945 5.322 0.983 1.00 90.81 138 ASP A CA 1
ATOM 1057 C C . ASP A 1 138 ? -13.768 5.974 1.738 1.00 90.81 138 ASP A C 1
ATOM 1059 O O . ASP A 1 138 ? -12.919 6.646 1.150 1.00 90.81 138 ASP A O 1
ATOM 1063 N N . THR A 1 139 ? -13.689 5.775 3.060 1.00 93.25 139 THR A N 1
ATOM 1064 C CA . THR A 1 139 ? -12.604 6.318 3.887 1.00 93.25 139 THR A CA 1
ATOM 1065 C C . THR A 1 139 ? -11.302 5.566 3.672 1.00 93.25 139 THR A C 1
ATOM 1067 O O . THR A 1 139 ? -10.232 6.136 3.858 1.00 93.25 139 THR A O 1
ATOM 1070 N N . VAL A 1 140 ? -11.375 4.304 3.255 1.00 97.00 140 VAL A N 1
ATOM 1071 C CA . VAL A 1 140 ? -10.268 3.588 2.626 1.00 97.00 140 VAL A CA 1
ATOM 1072 C C . VAL A 1 140 ? -10.773 2.993 1.321 1.00 97.00 140 VAL A C 1
ATOM 1074 O O . VAL A 1 140 ? -11.817 2.338 1.315 1.00 97.00 140 VAL A O 1
ATOM 1077 N N . ALA A 1 141 ? -10.044 3.237 0.235 1.00 96.62 141 ALA A N 1
ATOM 1078 C CA . ALA A 1 141 ? -10.379 2.761 -1.103 1.00 96.62 141 ALA A CA 1
ATOM 1079 C C . ALA A 1 141 ? -9.121 2.320 -1.862 1.00 96.62 141 ALA A C 1
ATOM 1081 O O . ALA A 1 141 ? -8.094 2.996 -1.808 1.00 96.62 141 ALA A O 1
ATOM 1082 N N . LEU A 1 142 ? -9.219 1.204 -2.571 1.00 96.62 142 LEU A N 1
ATOM 1083 C CA . LEU A 1 142 ? -8.208 0.597 -3.421 1.00 96.62 142 LEU A CA 1
ATOM 1084 C C . LEU A 1 142 ? -8.542 0.872 -4.891 1.00 96.62 142 LEU A C 1
ATOM 1086 O O . LEU A 1 142 ? -9.638 0.574 -5.362 1.00 96.62 142 LEU A O 1
ATOM 1090 N N . ASP A 1 143 ? -7.562 1.389 -5.620 1.00 92.94 143 ASP A N 1
ATOM 1091 C CA . ASP A 1 143 ? -7.563 1.476 -7.074 1.00 92.94 143 ASP A CA 1
ATOM 1092 C C . ASP A 1 143 ? -6.504 0.521 -7.631 1.00 92.94 143 ASP A C 1
ATOM 1094 O O . ASP A 1 143 ? -5.302 0.749 -7.474 1.00 92.94 143 ASP A O 1
ATOM 1098 N N . ALA A 1 144 ? -6.975 -0.547 -8.273 1.00 88.56 144 ALA A N 1
ATOM 1099 C CA . ALA A 1 144 ? -6.161 -1.572 -8.918 1.00 88.56 144 ALA A CA 1
ATOM 1100 C C . ALA A 1 144 ? -6.261 -1.523 -10.455 1.00 88.56 144 ALA A C 1
ATOM 1102 O O . ALA A 1 144 ? -6.048 -2.521 -11.136 1.00 88.56 144 ALA A O 1
ATOM 1103 N N . SER A 1 145 ? -6.621 -0.368 -11.028 1.00 78.75 145 SER A N 1
ATOM 1104 C CA . SER A 1 145 ? -6.719 -0.199 -12.487 1.00 78.75 145 SER A CA 1
ATOM 1105 C C . SER A 1 145 ? -5.359 -0.145 -13.195 1.00 78.75 145 SER A C 1
ATOM 1107 O O . SER A 1 145 ? -5.284 -0.257 -14.423 1.00 78.75 145 SER A O 1
ATOM 1109 N N . GLY A 1 146 ? -4.285 0.042 -12.426 1.00 74.25 146 GLY A N 1
ATOM 1110 C CA . GLY A 1 146 ? -2.920 0.129 -12.911 1.00 74.25 146 GLY A CA 1
ATOM 1111 C C . GLY A 1 146 ? -2.337 -1.236 -13.307 1.00 74.25 146 GLY A C 1
ATOM 1112 O O . GLY A 1 146 ? -2.574 -2.233 -12.636 1.00 74.25 146 GLY A O 1
ATOM 1113 N N . PRO A 1 147 ? -1.530 -1.307 -14.380 1.00 71.94 147 PRO A N 1
ATOM 1114 C CA . PRO A 1 147 ? -1.001 -2.575 -14.887 1.00 71.94 147 PRO A CA 1
ATOM 1115 C C . PRO A 1 147 ? 0.103 -3.203 -14.014 1.00 71.94 147 PRO A C 1
ATOM 1117 O O . PRO A 1 147 ? 0.302 -4.408 -14.065 1.00 71.94 147 PRO A O 1
ATOM 1120 N N . ALA A 1 148 ? 0.858 -2.399 -13.264 1.00 84.50 148 ALA A N 1
ATOM 1121 C CA . ALA A 1 148 ? 1.900 -2.852 -12.330 1.00 84.50 148 ALA A CA 1
ATOM 1122 C C . ALA A 1 148 ? 1.989 -1.910 -11.119 1.00 84.50 148 ALA A C 1
ATOM 1124 O O . ALA A 1 148 ? 3.066 -1.573 -10.618 1.00 84.50 148 ALA A O 1
ATOM 1125 N N . GLU A 1 149 ? 0.833 -1.385 -10.723 1.00 88.56 149 GLU A N 1
ATOM 1126 C CA . GLU A 1 149 ? 0.686 -0.554 -9.542 1.00 88.56 149 GLU A CA 1
ATOM 1127 C C . GLU A 1 149 ? -0.738 -0.646 -9.016 1.00 88.56 149 GLU A C 1
ATOM 1129 O O . GLU A 1 149 ? -1.684 -0.813 -9.788 1.00 88.56 149 GLU A O 1
ATOM 1134 N N . GLN A 1 150 ? -0.891 -0.424 -7.718 1.00 93.12 150 GLN A N 1
ATOM 1135 C CA . GLN A 1 150 ? -2.192 -0.185 -7.111 1.00 93.12 150 GLN A CA 1
ATOM 1136 C C . GLN A 1 150 ? -2.057 0.901 -6.048 1.00 93.12 150 GLN A C 1
ATOM 1138 O O . GLN A 1 150 ? -1.001 1.077 -5.428 1.00 93.12 150 GLN A O 1
ATOM 1143 N N . THR A 1 151 ? -3.129 1.660 -5.848 1.00 94.62 151 THR A N 1
ATOM 1144 C CA . THR A 1 151 ? -3.143 2.802 -4.933 1.00 94.62 151 THR A CA 1
ATOM 1145 C C . THR A 1 151 ? -4.211 2.621 -3.874 1.00 94.62 151 THR A C 1
ATOM 1147 O O . THR A 1 151 ? -5.380 2.439 -4.192 1.00 94.62 151 THR A O 1
ATOM 1150 N N . VAL A 1 152 ? -3.826 2.755 -2.607 1.00 97.31 152 VAL A N 1
ATOM 1151 C CA . VAL A 1 152 ? -4.767 2.852 -1.490 1.00 97.31 152 VAL A CA 1
ATOM 1152 C C . VAL A 1 152 ? -4.908 4.316 -1.092 1.00 97.31 152 VAL A C 1
ATOM 1154 O O . VAL A 1 152 ? -3.929 4.974 -0.741 1.00 97.31 152 VAL A O 1
ATOM 1157 N N . THR A 1 153 ? -6.129 4.835 -1.136 1.00 95.94 153 THR A N 1
ATOM 1158 C CA . THR A 1 153 ? -6.494 6.163 -0.636 1.00 95.94 153 THR A CA 1
ATOM 1159 C C . THR A 1 153 ? -7.072 6.037 0.770 1.00 95.94 153 THR A C 1
ATOM 1161 O O . THR A 1 153 ? -7.894 5.159 1.003 1.00 95.94 153 THR A O 1
ATOM 1164 N N . LEU A 1 154 ? -6.653 6.900 1.702 1.00 95.56 154 LEU A N 1
ATOM 1165 C CA . LEU A 1 154 ? -7.022 6.847 3.118 1.00 95.56 154 LEU A CA 1
ATOM 1166 C C . LEU A 1 154 ? -7.434 8.226 3.647 1.00 95.56 154 LEU A C 1
ATOM 1168 O O . LEU A 1 154 ? -6.619 9.141 3.663 1.00 95.56 154 LEU A O 1
ATOM 1172 N N . GLU A 1 155 ? -8.648 8.356 4.164 1.00 93.56 155 GLU A N 1
ATOM 1173 C CA . GLU A 1 155 ? -9.183 9.526 4.868 1.00 93.56 155 GLU A CA 1
ATOM 1174 C C . GLU A 1 155 ? -8.967 9.375 6.387 1.00 93.56 155 GLU A C 1
ATOM 1176 O O . GLU A 1 155 ? -9.885 9.119 7.169 1.00 93.56 155 GLU A O 1
ATOM 1181 N N . LEU A 1 156 ? -7.710 9.501 6.818 1.00 92.81 156 LEU A N 1
ATOM 1182 C CA . LEU A 1 156 ? -7.243 9.155 8.165 1.00 92.81 156 LEU A CA 1
ATOM 1183 C C . LEU A 1 156 ? -7.924 9.953 9.292 1.00 92.81 156 LEU A C 1
ATOM 1185 O O . LEU A 1 156 ? -8.120 9.440 10.398 1.00 92.81 156 LEU A O 1
ATOM 1189 N N . ASP A 1 157 ? -8.286 11.209 9.035 1.00 88.56 157 ASP A N 1
ATOM 1190 C CA . ASP A 1 157 ? -8.862 12.101 10.052 1.00 88.56 157 ASP A CA 1
ATOM 1191 C C . ASP A 1 157 ? -10.325 11.774 10.382 1.00 88.56 157 ASP A C 1
ATOM 1193 O O . ASP A 1 157 ? -10.787 12.065 11.487 1.00 88.56 157 ASP A O 1
ATOM 1197 N N . VAL A 1 158 ? -11.045 11.143 9.450 1.00 90.00 158 VAL A N 1
ATOM 1198 C CA . VAL A 1 158 ? -12.458 10.757 9.618 1.00 90.00 158 VAL A CA 1
ATOM 1199 C C . VAL A 1 158 ? -12.631 9.272 9.916 1.00 90.00 158 VAL A C 1
ATOM 1201 O O . VAL A 1 158 ? -13.755 8.834 10.166 1.00 90.00 158 VAL A O 1
ATOM 1204 N N . LEU A 1 159 ? -11.539 8.496 9.933 1.00 91.94 159 LEU A N 1
ATOM 1205 C CA . LEU A 1 159 ? -11.590 7.116 10.398 1.00 91.94 159 LEU A CA 1
ATOM 1206 C C . LEU A 1 159 ? -12.168 7.060 11.821 1.00 91.94 159 LEU A C 1
ATOM 1208 O O . LEU A 1 159 ? -11.788 7.884 12.667 1.00 91.94 159 LEU A O 1
ATOM 1212 N N . PRO A 1 160 ? -13.039 6.077 12.114 1.00 92.00 160 PRO A N 1
ATOM 1213 C CA . PRO A 1 160 ? -13.532 5.835 13.462 1.00 92.00 160 PRO A CA 1
ATOM 1214 C C . PRO A 1 160 ? -12.396 5.767 14.496 1.00 92.00 160 PRO A C 1
ATOM 1216 O O . PRO A 1 160 ? -11.258 5.401 14.189 1.00 92.00 160 PRO A O 1
ATOM 1219 N N . ARG A 1 161 ? -12.679 6.184 15.736 1.00 90.50 161 ARG A N 1
ATOM 1220 C CA . ARG A 1 161 ? -11.652 6.286 16.793 1.00 90.50 161 ARG A CA 1
ATOM 1221 C C . ARG A 1 161 ? -11.119 4.935 17.256 1.00 90.50 161 ARG A C 1
ATOM 1223 O O . ARG A 1 161 ? -9.993 4.875 17.727 1.00 90.50 161 ARG A O 1
ATOM 1230 N N . ASP A 1 162 ? -11.942 3.910 17.131 1.00 93.00 162 ASP A N 1
ATOM 1231 C CA . ASP A 1 162 ? -11.631 2.510 17.383 1.00 93.00 162 ASP A CA 1
ATOM 1232 C C . ASP A 1 162 ? -10.793 1.876 16.264 1.00 93.00 162 ASP A C 1
ATOM 1234 O O . ASP A 1 162 ? -10.281 0.787 16.469 1.00 93.00 162 ASP A O 1
ATOM 1238 N N . ILE A 1 163 ? -10.571 2.550 15.126 1.00 96.06 163 ILE A N 1
ATOM 1239 C CA . ILE A 1 163 ? -9.513 2.168 14.182 1.00 96.06 163 ILE A CA 1
ATOM 1240 C C . ILE A 1 163 ? -8.196 2.796 14.630 1.00 96.06 163 ILE A C 1
ATOM 1242 O O . ILE A 1 163 ? -7.991 4.016 14.553 1.00 96.06 163 ILE A O 1
ATOM 1246 N N . HIS A 1 164 ? -7.283 1.941 15.082 1.00 95.56 164 HIS A N 1
ATOM 1247 C CA . HIS A 1 164 ? -5.966 2.332 15.575 1.00 95.56 164 HIS A CA 1
ATOM 1248 C C . HIS A 1 164 ? -4.883 2.207 14.508 1.00 95.56 164 HIS A C 1
ATOM 1250 O O . HIS A 1 164 ? -3.888 2.943 14.564 1.00 95.56 164 HIS A O 1
ATOM 1256 N N . ARG A 1 165 ? -5.052 1.284 13.554 1.00 97.12 165 ARG A N 1
ATOM 1257 C CA . ARG A 1 165 ? -4.066 0.993 12.510 1.00 97.12 165 ARG A CA 1
ATOM 1258 C C . ARG A 1 165 ? -4.743 0.699 11.176 1.00 97.12 165 ARG A C 1
ATOM 1260 O O . ARG A 1 165 ? -5.812 0.110 11.145 1.00 97.12 165 ARG A O 1
ATOM 1267 N N . VAL A 1 166 ? -4.087 1.073 10.084 1.00 98.12 166 VAL A N 1
ATOM 1268 C CA . VAL A 1 166 ? -4.392 0.590 8.737 1.00 98.12 166 VAL A CA 1
ATOM 1269 C C . VAL A 1 166 ? -3.128 -0.056 8.186 1.00 98.12 166 VAL A C 1
ATOM 1271 O O . VAL A 1 166 ? -2.116 0.625 7.999 1.00 98.12 166 VAL A O 1
ATOM 1274 N N . VAL A 1 167 ? -3.162 -1.372 8.000 1.00 98.38 167 VAL A N 1
ATOM 1275 C CA . VAL A 1 167 ? -2.043 -2.161 7.470 1.00 98.38 167 VAL A CA 1
ATOM 1276 C C . VAL A 1 167 ? -2.252 -2.352 5.979 1.00 98.38 167 VAL A C 1
ATOM 1278 O O . VAL A 1 167 ? -3.309 -2.826 5.579 1.00 98.38 167 VAL A O 1
ATOM 1281 N N . ILE A 1 168 ? -1.249 -2.002 5.178 1.00 98.38 168 ILE A N 1
ATOM 1282 C CA . ILE A 1 168 ? -1.233 -2.236 3.735 1.00 98.38 168 ILE A CA 1
ATOM 1283 C C . ILE A 1 168 ? -0.278 -3.389 3.444 1.00 98.38 168 ILE A C 1
ATOM 1285 O O . ILE A 1 168 ? 0.886 -3.355 3.862 1.00 98.38 168 ILE A O 1
ATOM 1289 N N . ALA A 1 169 ? -0.765 -4.393 2.725 1.00 97.12 169 ALA A N 1
ATOM 1290 C CA . ALA A 1 169 ? 0.003 -5.567 2.338 1.00 97.12 169 ALA A CA 1
ATOM 1291 C C . ALA A 1 169 ? -0.117 -5.818 0.834 1.00 97.12 169 ALA A C 1
ATOM 1293 O O . ALA A 1 169 ? -1.090 -5.405 0.209 1.00 97.12 169 ALA A O 1
ATOM 1294 N N . ALA A 1 170 ? 0.882 -6.493 0.284 1.00 95.12 170 ALA A N 1
ATOM 1295 C CA . ALA A 1 170 ? 0.844 -7.094 -1.035 1.00 95.12 170 ALA A CA 1
ATOM 1296 C C . ALA A 1 170 ? 0.786 -8.615 -0.871 1.00 95.12 170 ALA A C 1
ATOM 1298 O O . ALA A 1 170 ? 1.464 -9.161 0.002 1.00 95.12 170 ALA A O 1
ATOM 1299 N N . ALA A 1 171 ? 0.022 -9.295 -1.713 1.00 93.50 171 ALA A N 1
ATOM 1300 C CA . ALA A 1 171 ? 0.013 -10.746 -1.820 1.00 93.50 171 ALA A CA 1
ATOM 1301 C C . ALA A 1 171 ? 0.241 -11.160 -3.274 1.00 93.50 171 ALA A C 1
ATOM 1303 O O . ALA A 1 171 ? -0.173 -10.445 -4.182 1.00 93.50 171 ALA A O 1
ATOM 1304 N N . VAL A 1 172 ? 0.899 -12.297 -3.475 1.00 90.69 172 VAL A N 1
ATOM 1305 C CA . VAL A 1 172 ? 0.998 -12.972 -4.774 1.00 90.69 172 VAL A CA 1
ATOM 1306 C C . VAL A 1 172 ? 0.118 -14.220 -4.764 1.00 90.69 172 VAL A C 1
ATOM 1308 O O . VAL A 1 172 ? 0.048 -14.921 -3.748 1.00 90.69 172 VAL A O 1
ATOM 1311 N N . ASP A 1 173 ? -0.564 -14.488 -5.876 1.00 81.12 173 ASP A N 1
ATOM 1312 C CA . ASP A 1 173 ? -1.403 -15.681 -6.035 1.00 81.12 173 ASP A CA 1
ATOM 1313 C C . ASP A 1 173 ? -0.599 -16.906 -6.537 1.00 81.12 173 ASP A C 1
ATOM 1315 O O . ASP A 1 173 ? 0.589 -16.828 -6.862 1.00 81.12 173 ASP A O 1
ATOM 1319 N N . GLY A 1 174 ? -1.235 -18.078 -6.584 1.00 80.00 174 GLY A N 1
ATOM 1320 C CA . GLY A 1 174 ? -0.673 -19.288 -7.189 1.00 80.00 174 GLY A CA 1
ATOM 1321 C C . GLY A 1 174 ? 0.472 -19.884 -6.376 1.00 80.00 174 GLY A C 1
ATOM 1322 O O . GLY A 1 174 ? 0.402 -19.898 -5.156 1.00 80.00 174 GLY A O 1
ATOM 1323 N N . ASP A 1 175 ? 1.526 -20.383 -7.023 1.00 78.00 175 ASP A N 1
ATOM 1324 C CA . ASP A 1 175 ? 2.744 -20.902 -6.366 1.00 78.00 175 ASP A CA 1
ATOM 1325 C C . ASP A 1 175 ? 3.884 -19.864 -6.338 1.00 78.00 175 ASP A C 1
ATOM 1327 O O . ASP A 1 175 ? 5.027 -20.181 -6.000 1.00 78.00 175 ASP A O 1
ATOM 1331 N N . SER A 1 176 ? 3.578 -18.620 -6.701 1.00 84.12 176 SER A N 1
ATOM 1332 C CA . SER A 1 176 ? 4.555 -17.547 -6.808 1.00 84.12 176 SER A CA 1
ATOM 1333 C C . SER A 1 176 ? 4.995 -16.996 -5.456 1.00 84.12 176 SER A C 1
ATOM 1335 O O . SER A 1 176 ? 4.339 -17.171 -4.424 1.00 84.12 176 SER A O 1
ATOM 1337 N N . THR A 1 177 ? 6.141 -16.321 -5.470 1.00 87.44 177 THR A N 1
ATOM 1338 C CA . THR A 1 177 ? 6.744 -15.652 -4.314 1.00 87.44 177 THR A CA 1
ATOM 1339 C C . THR A 1 177 ? 7.220 -14.264 -4.716 1.00 87.44 177 THR A C 1
ATOM 1341 O O . THR A 1 177 ? 7.435 -13.972 -5.899 1.00 87.44 177 THR A O 1
ATOM 1344 N N . PHE A 1 178 ? 7.435 -13.398 -3.729 1.00 87.44 178 PHE A N 1
ATOM 1345 C CA . PHE A 1 178 ? 7.953 -12.061 -3.996 1.00 87.44 178 PHE A CA 1
ATOM 1346 C C . PHE A 1 178 ? 9.355 -12.076 -4.645 1.00 87.44 178 PHE A C 1
ATOM 1348 O O . PHE A 1 178 ? 9.702 -11.130 -5.357 1.00 87.44 178 PHE A O 1
ATOM 1355 N N . GLU A 1 179 ? 10.120 -13.171 -4.522 1.00 85.50 179 GLU A N 1
ATOM 1356 C CA . GLU A 1 179 ? 11.371 -13.387 -5.264 1.00 85.50 179 GLU A CA 1
ATOM 1357 C C . GLU A 1 179 ? 11.193 -13.227 -6.782 1.00 85.50 179 GLU A C 1
ATOM 1359 O O . GLU A 1 179 ? 12.056 -12.650 -7.449 1.00 85.50 179 GLU A O 1
ATOM 1364 N N . ALA A 1 180 ? 10.066 -13.690 -7.332 1.00 81.81 180 ALA A N 1
ATOM 1365 C CA . ALA A 1 180 ? 9.764 -13.581 -8.758 1.00 81.81 180 ALA A CA 1
ATOM 1366 C C . ALA A 1 180 ? 9.331 -12.163 -9.174 1.00 81.81 180 ALA A C 1
ATOM 1368 O O . ALA A 1 180 ? 9.572 -11.760 -10.316 1.00 81.81 180 ALA A O 1
ATOM 1369 N N . VAL A 1 181 ? 8.734 -11.410 -8.245 1.00 83.38 181 VAL A N 1
ATOM 1370 C CA . VAL A 1 181 ? 8.243 -10.037 -8.442 1.00 83.38 181 VAL A CA 1
ATOM 1371 C C . VAL A 1 181 ? 9.388 -9.022 -8.468 1.00 83.38 181 VAL A C 1
ATOM 1373 O O . VAL A 1 181 ? 9.398 -8.101 -9.289 1.00 83.38 181 VAL A O 1
ATOM 1376 N N . GLY A 1 182 ? 10.361 -9.173 -7.567 1.00 83.69 182 GLY A N 1
ATOM 1377 C CA . GLY A 1 182 ? 11.410 -8.178 -7.358 1.00 83.69 182 GLY A CA 1
ATOM 1378 C C . GLY A 1 182 ? 10.937 -6.965 -6.539 1.00 83.69 182 GLY A C 1
ATOM 1379 O O . GLY A 1 182 ? 9.948 -7.042 -5.818 1.00 83.69 182 GLY A O 1
ATOM 1380 N N . PRO A 1 183 ? 11.660 -5.832 -6.571 1.00 86.50 183 PRO A N 1
ATOM 1381 C CA . PRO A 1 183 ? 11.441 -4.741 -5.626 1.00 86.50 183 PRO A CA 1
ATOM 1382 C C . PRO A 1 183 ? 10.086 -4.041 -5.805 1.00 86.50 183 PRO A C 1
ATOM 1384 O O . PRO A 1 183 ? 9.682 -3.722 -6.925 1.00 86.50 183 PRO A O 1
ATOM 1387 N N . ILE A 1 184 ? 9.449 -3.707 -4.679 1.00 89.62 184 ILE A N 1
ATOM 1388 C CA . ILE A 1 184 ? 8.218 -2.907 -4.637 1.00 89.62 184 ILE A CA 1
ATOM 1389 C C . ILE A 1 184 ? 8.557 -1.486 -4.193 1.00 89.62 184 ILE A C 1
ATOM 1391 O O . ILE A 1 184 ? 9.098 -1.264 -3.105 1.00 89.62 184 ILE A O 1
ATOM 1395 N N . GLU A 1 185 ? 8.220 -0.506 -5.027 1.00 90.62 185 GLU A N 1
ATOM 1396 C CA . GLU A 1 185 ? 8.312 0.908 -4.680 1.00 90.62 185 GLU A CA 1
ATOM 1397 C C . GLU A 1 185 ? 7.031 1.364 -3.980 1.00 90.62 185 GLU A C 1
ATOM 1399 O O . GLU A 1 185 ? 5.929 1.120 -4.467 1.00 90.62 185 GLU A O 1
ATOM 1404 N N . ILE A 1 186 ? 7.189 2.073 -2.863 1.00 92.75 186 ILE A N 1
ATOM 1405 C CA . ILE A 1 186 ? 6.102 2.672 -2.089 1.00 92.75 186 ILE A CA 1
ATOM 1406 C C . ILE A 1 186 ? 6.242 4.191 -2.138 1.00 92.75 186 ILE A C 1
ATOM 1408 O O . ILE A 1 186 ? 7.297 4.738 -1.803 1.00 92.75 186 ILE A O 1
ATOM 1412 N N . ASP A 1 187 ? 5.157 4.873 -2.489 1.00 91.81 187 ASP A N 1
ATOM 1413 C CA . ASP A 1 187 ? 5.037 6.329 -2.482 1.00 91.81 187 ASP A CA 1
ATOM 1414 C C . ASP A 1 187 ? 3.842 6.732 -1.616 1.00 91.81 187 ASP A C 1
ATOM 1416 O O . ASP A 1 187 ? 2.696 6.432 -1.946 1.00 91.81 187 ASP A O 1
ATOM 1420 N N . VAL A 1 188 ? 4.105 7.410 -0.499 1.00 92.56 188 VAL A N 1
ATOM 1421 C CA . VAL A 1 188 ? 3.054 7.958 0.365 1.00 92.56 188 VAL A CA 1
ATOM 1422 C C . VAL A 1 188 ? 2.987 9.460 0.168 1.00 92.56 188 VAL A C 1
ATOM 1424 O O . VAL A 1 188 ? 3.987 10.158 0.351 1.00 92.56 188 VAL A O 1
ATOM 1427 N N . ALA A 1 189 ? 1.812 9.980 -0.164 1.00 89.88 189 ALA A N 1
ATOM 1428 C CA . ALA A 1 189 ? 1.602 11.399 -0.427 1.00 89.88 189 ALA A CA 1
ATOM 1429 C C . ALA A 1 189 ? 0.272 11.881 0.168 1.00 89.88 189 ALA A C 1
ATOM 1431 O O . ALA A 1 189 ? -0.698 11.117 0.175 1.00 89.88 189 ALA A O 1
ATOM 1432 N N . PRO A 1 190 ? 0.172 13.145 0.618 1.00 88.38 190 PRO A N 1
ATOM 1433 C CA . PRO A 1 190 ? -1.126 13.779 0.763 1.00 88.38 190 PRO A CA 1
ATOM 1434 C C . PRO A 1 190 ? -1.832 13.767 -0.598 1.00 88.38 190 PRO A C 1
ATOM 1436 O O . PRO A 1 190 ? -1.180 13.899 -1.638 1.00 88.38 190 PRO A O 1
ATOM 1439 N N . PHE A 1 191 ? -3.151 13.612 -0.595 1.00 81.50 191 PHE A N 1
ATOM 1440 C CA . PHE A 1 191 ? -3.936 13.504 -1.823 1.00 81.50 191 PHE A CA 1
ATOM 1441 C C . PHE A 1 191 ? -3.694 14.685 -2.775 1.00 81.50 191 PHE A C 1
ATOM 1443 O O . PHE A 1 191 ? -3.651 15.834 -2.332 1.00 81.50 191 PHE A O 1
ATOM 1450 N N . GLU A 1 192 ? -3.509 14.388 -4.067 1.00 70.69 192 GLU A N 1
ATOM 1451 C CA . GLU A 1 192 ? -3.187 15.355 -5.137 1.00 70.69 192 GLU A CA 1
ATOM 1452 C C . GLU A 1 192 ? -1.921 16.203 -4.896 1.00 70.69 192 GLU A C 1
ATOM 1454 O O . GLU A 1 192 ? -1.698 17.219 -5.558 1.00 70.69 192 GLU A O 1
ATOM 1459 N N . LYS A 1 193 ? -1.051 15.799 -3.962 1.00 74.44 193 LYS A N 1
ATOM 1460 C CA . LYS A 1 193 ? 0.201 16.505 -3.667 1.00 74.44 193 LYS A CA 1
ATOM 1461 C C . LYS A 1 193 ? 1.437 15.709 -4.059 1.00 74.44 193 LYS A C 1
ATOM 1463 O O . LYS A 1 193 ? 1.393 14.561 -4.505 1.00 74.44 193 LYS A O 1
ATOM 1468 N N . THR A 1 194 ? 2.581 16.369 -3.904 1.00 72.06 194 THR A N 1
ATOM 1469 C CA . THR A 1 194 ? 3.898 15.762 -4.050 1.00 72.06 194 THR A CA 1
ATOM 1470 C C . THR A 1 194 ? 4.112 14.642 -3.036 1.00 72.06 194 THR A C 1
ATOM 1472 O O . THR A 1 194 ? 3.581 14.677 -1.924 1.00 72.06 194 THR A O 1
ATOM 1475 N N . SER A 1 195 ? 4.913 13.650 -3.437 1.00 79.75 195 SER A N 1
ATOM 1476 C CA . SER A 1 195 ? 5.355 12.561 -2.569 1.00 79.75 195 SER A CA 1
ATOM 1477 C C . SER A 1 195 ? 5.867 13.113 -1.245 1.00 79.75 195 SER A C 1
ATOM 1479 O O . SER A 1 195 ? 6.739 13.983 -1.222 1.00 79.75 195 SER A O 1
ATOM 14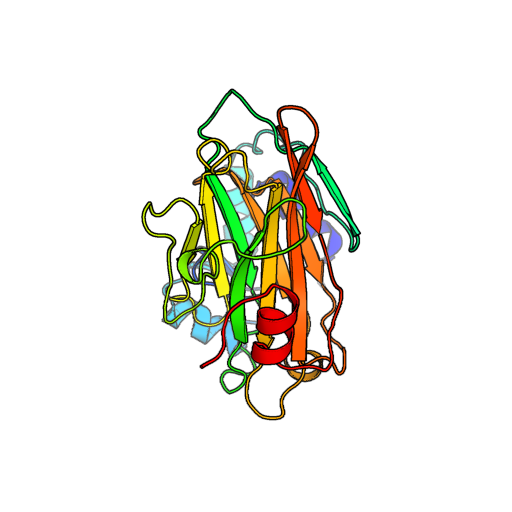81 N N . PHE A 1 196 ? 5.371 12.544 -0.154 1.00 84.75 196 PHE A N 1
ATOM 1482 C CA . PHE A 1 196 ? 5.891 12.785 1.179 1.00 84.75 196 PHE A CA 1
ATOM 1483 C C . PHE A 1 196 ? 6.942 11.731 1.505 1.00 84.75 196 PHE A C 1
ATOM 1485 O O . PHE A 1 196 ? 8.097 12.077 1.653 1.00 84.75 196 PHE A O 1
ATOM 1492 N N . VAL A 1 197 ? 6.614 10.443 1.509 1.00 87.81 197 VAL A N 1
ATOM 1493 C CA . VAL A 1 197 ? 7.585 9.371 1.782 1.00 87.81 197 VAL A CA 1
ATOM 1494 C C . VAL A 1 197 ? 7.786 8.515 0.550 1.00 87.81 197 VAL A C 1
ATOM 1496 O O . VAL A 1 197 ? 6.819 8.165 -0.118 1.00 87.81 197 VAL A O 1
ATOM 1499 N N . ARG A 1 198 ? 9.038 8.119 0.307 1.00 88.88 198 ARG A N 1
ATOM 1500 C CA . ARG A 1 198 ? 9.364 7.037 -0.624 1.00 88.88 198 ARG A CA 1
ATOM 1501 C C . ARG A 1 198 ? 10.083 5.915 0.088 1.00 88.88 198 ARG A C 1
ATOM 1503 O O . ARG A 1 198 ? 10.909 6.179 0.958 1.00 88.88 198 ARG A O 1
ATOM 1510 N N . SER A 1 199 ? 9.794 4.687 -0.306 1.00 88.75 199 SER A N 1
ATOM 1511 C CA . SER A 1 199 ? 10.548 3.518 0.119 1.00 88.75 199 SER A CA 1
ATOM 1512 C C . SER A 1 199 ? 10.643 2.503 -1.006 1.00 88.75 199 SER A C 1
ATOM 1514 O O . SER A 1 199 ? 9.806 2.486 -1.903 1.00 88.75 199 SER A O 1
ATOM 1516 N N . VAL A 1 200 ? 11.669 1.665 -0.950 1.00 88.25 200 VAL A N 1
ATOM 1517 C CA . VAL A 1 200 ? 11.806 0.501 -1.820 1.00 88.25 200 VAL A CA 1
ATOM 1518 C C . VAL A 1 200 ? 11.959 -0.699 -0.909 1.00 88.25 200 VAL A C 1
ATOM 1520 O O . VAL A 1 200 ? 12.891 -0.749 -0.099 1.00 88.25 200 VAL A O 1
ATOM 1523 N N . LEU A 1 201 ? 11.023 -1.634 -1.016 1.00 87.50 201 LEU A N 1
ATOM 1524 C CA . LEU A 1 201 ? 11.088 -2.902 -0.315 1.00 87.50 201 LEU A CA 1
ATOM 1525 C C . LEU A 1 201 ? 11.724 -3.919 -1.237 1.00 87.50 201 LEU A C 1
ATOM 1527 O O . LEU A 1 201 ? 11.226 -4.177 -2.331 1.00 87.50 201 LEU A O 1
ATOM 1531 N N . ASP A 1 202 ? 12.845 -4.469 -0.783 1.00 79.19 202 ASP A N 1
ATOM 1532 C CA . ASP A 1 202 ? 13.427 -5.627 -1.432 1.00 79.19 202 ASP A CA 1
ATOM 1533 C C . ASP A 1 202 ? 12.495 -6.812 -1.188 1.00 79.19 202 ASP A C 1
ATOM 1535 O O . ASP A 1 202 ? 12.349 -7.271 -0.053 1.00 79.19 202 ASP A O 1
ATOM 1539 N N . ALA A 1 203 ? 11.811 -7.225 -2.249 1.00 67.69 203 ALA A N 1
ATOM 1540 C CA . ALA A 1 203 ? 10.886 -8.339 -2.224 1.00 67.69 203 ALA A CA 1
ATOM 1541 C C . ALA A 1 203 ? 11.577 -9.643 -2.655 1.00 67.69 203 ALA A C 1
ATOM 1543 O O . ALA A 1 203 ? 10.896 -10.616 -2.901 1.00 67.69 203 ALA A O 1
ATOM 1544 N N . ALA A 1 204 ? 12.915 -9.713 -2.724 1.00 61.44 204 ALA A N 1
ATOM 1545 C CA . ALA A 1 204 ? 13.656 -10.930 -3.076 1.00 61.44 204 ALA A CA 1
ATOM 1546 C C . ALA A 1 204 ? 13.594 -12.026 -1.987 1.00 61.44 204 ALA A C 1
ATOM 1548 O O . ALA A 1 204 ? 14.609 -12.415 -1.405 1.00 61.44 204 ALA A O 1
ATOM 1549 N N . THR A 1 205 ? 12.389 -12.477 -1.652 1.00 70.06 205 THR A N 1
ATOM 1550 C CA . THR A 1 205 ? 12.108 -13.310 -0.493 1.00 70.06 205 THR A CA 1
ATOM 1551 C C . THR A 1 205 ? 11.118 -14.431 -0.869 1.00 70.06 205 THR A C 1
ATOM 1553 O O . THR A 1 205 ? 10.395 -14.341 -1.861 1.00 70.06 205 THR A O 1
ATOM 1556 N N . VAL A 1 206 ? 11.127 -15.539 -0.121 1.00 80.88 206 VAL A N 1
ATOM 1557 C CA . VAL A 1 206 ? 10.324 -16.753 -0.410 1.00 80.88 206 VAL A CA 1
ATOM 1558 C C . VAL A 1 206 ? 8.859 -16.628 0.027 1.00 80.88 206 VAL A C 1
ATOM 1560 O O . VAL A 1 206 ? 8.071 -17.562 -0.081 1.00 80.88 206 VAL A O 1
ATOM 1563 N N . GLU A 1 207 ? 8.505 -15.472 0.564 1.00 87.38 207 GLU A N 1
ATOM 1564 C CA . GLU A 1 207 ? 7.209 -15.161 1.125 1.00 87.38 207 GLU A CA 1
ATOM 1565 C C . GLU A 1 207 ? 6.180 -14.841 0.037 1.00 87.38 207 GLU A C 1
ATOM 1567 O O . GLU A 1 207 ? 6.497 -14.347 -1.047 1.00 87.38 207 GLU A O 1
ATOM 1572 N N . ARG A 1 208 ? 4.919 -15.136 0.358 1.00 90.88 208 ARG A N 1
ATOM 1573 C CA . ARG A 1 208 ? 3.754 -14.970 -0.524 1.00 90.88 208 ARG A CA 1
ATOM 1574 C C . ARG A 1 208 ? 2.950 -13.720 -0.193 1.00 90.88 208 ARG A C 1
ATOM 1576 O O . ARG A 1 208 ? 2.124 -13.264 -0.975 1.00 90.88 208 ARG A O 1
ATOM 1583 N N . VAL A 1 209 ? 3.194 -13.165 0.988 1.00 93.00 209 VAL A N 1
ATOM 1584 C CA . VAL A 1 209 ? 2.576 -11.945 1.491 1.00 93.00 209 VAL A CA 1
ATOM 1585 C C . VAL A 1 209 ? 3.677 -11.038 2.019 1.00 93.00 209 VAL A C 1
ATOM 1587 O O . VAL A 1 209 ? 4.556 -11.499 2.741 1.00 93.00 209 VAL A O 1
ATOM 1590 N N . LEU A 1 210 ? 3.622 -9.749 1.699 1.00 94.31 210 LEU A N 1
ATOM 1591 C CA . LEU A 1 210 ? 4.567 -8.736 2.154 1.00 94.31 210 LEU A CA 1
ATOM 1592 C C . LEU A 1 210 ? 3.811 -7.552 2.755 1.00 94.31 210 LEU A C 1
ATOM 1594 O O . LEU A 1 210 ? 3.040 -6.879 2.073 1.00 94.31 210 LEU A O 1
ATOM 1598 N N . LEU A 1 211 ? 4.062 -7.241 4.028 1.00 95.94 211 LEU A N 1
ATOM 1599 C CA . LEU A 1 211 ? 3.583 -5.986 4.605 1.00 95.94 211 LEU A CA 1
ATOM 1600 C C . LEU A 1 211 ? 4.373 -4.826 4.002 1.00 95.94 211 LEU A C 1
ATOM 1602 O O . LEU A 1 211 ? 5.599 -4.775 4.133 1.00 95.94 211 LEU A O 1
ATOM 1606 N N . LEU A 1 212 ? 3.662 -3.883 3.387 1.00 96.56 212 LEU A N 1
ATOM 1607 C CA . LEU A 1 212 ? 4.244 -2.715 2.732 1.00 96.56 212 LEU A CA 1
ATOM 1608 C C . LEU A 1 212 ? 4.428 -1.561 3.714 1.00 96.56 212 LEU A C 1
ATOM 1610 O O . LEU A 1 212 ? 5.483 -0.929 3.800 1.00 96.56 212 LEU A O 1
ATOM 1614 N N . GLY A 1 213 ? 3.384 -1.279 4.484 1.00 97.12 213 GLY A N 1
ATOM 1615 C CA . GLY A 1 213 ? 3.350 -0.109 5.339 1.00 97.12 213 GLY A CA 1
ATOM 1616 C C . GLY A 1 213 ? 2.178 -0.132 6.301 1.00 97.12 213 GLY A C 1
ATOM 1617 O O . GLY A 1 213 ? 1.129 -0.701 6.012 1.00 97.12 213 GLY A O 1
ATOM 1618 N N . THR A 1 214 ? 2.347 0.533 7.438 1.00 97.69 214 THR A N 1
ATOM 1619 C CA . THR A 1 214 ? 1.290 0.694 8.435 1.00 97.69 214 THR A CA 1
ATOM 1620 C C . THR A 1 214 ? 1.079 2.170 8.741 1.00 97.69 214 THR A C 1
ATOM 1622 O O . THR A 1 214 ? 2.000 2.863 9.184 1.00 97.69 214 THR A O 1
ATOM 1625 N N . PHE A 1 215 ? -0.158 2.633 8.595 1.00 97.19 215 PHE A N 1
ATOM 1626 C CA . PHE A 1 215 ? -0.633 3.878 9.189 1.00 97.19 215 PHE A CA 1
ATOM 1627 C C . PHE A 1 215 ? -1.122 3.574 10.602 1.00 97.19 215 PHE A C 1
ATOM 1629 O O . PHE A 1 215 ? -1.905 2.650 10.789 1.00 97.19 215 PHE A O 1
ATOM 1636 N N . TYR A 1 216 ? -0.676 4.307 11.618 1.00 96.25 216 TYR A N 1
ATOM 1637 C CA . TYR A 1 216 ? -1.126 4.080 12.992 1.00 96.25 216 TYR A CA 1
ATOM 1638 C C . TYR A 1 216 ? -1.292 5.375 13.777 1.00 96.25 216 TYR A C 1
ATOM 1640 O O . TYR A 1 216 ? -0.558 6.347 13.578 1.00 96.25 216 TYR A O 1
ATOM 1648 N N . ARG A 1 217 ? -2.256 5.385 14.699 1.00 92.50 217 ARG A N 1
ATOM 1649 C CA . ARG A 1 217 ? -2.484 6.522 15.592 1.00 92.50 217 ARG A CA 1
ATOM 1650 C C . ARG A 1 217 ? -1.410 6.574 16.676 1.00 92.50 217 ARG A C 1
ATOM 1652 O O . ARG A 1 217 ? -1.108 5.575 17.329 1.00 92.50 217 ARG A O 1
ATOM 1659 N N . ARG A 1 218 ? -0.867 7.766 16.928 1.00 88.94 218 ARG A N 1
ATOM 1660 C CA . ARG A 1 218 ? -0.020 8.046 18.095 1.00 88.94 218 ARG A CA 1
ATOM 1661 C C . ARG A 1 218 ? -0.361 9.421 18.656 1.00 88.94 218 ARG A C 1
ATOM 1663 O O . ARG A 1 218 ? -0.104 10.448 18.033 1.00 88.94 218 ARG A O 1
ATOM 1670 N N . GLY A 1 219 ? -0.923 9.445 19.862 1.00 85.75 219 GLY A N 1
ATOM 1671 C CA . GLY A 1 219 ? -1.443 10.681 20.446 1.00 85.75 219 GLY A CA 1
ATOM 1672 C C . GLY A 1 219 ? -2.639 11.201 19.644 1.00 85.75 219 GLY A C 1
ATOM 1673 O O . GLY A 1 219 ? -3.603 10.473 19.449 1.00 85.75 219 GLY A O 1
ATOM 1674 N N . GLN A 1 220 ? -2.571 12.454 19.191 1.00 80.75 220 GLN A N 1
ATOM 1675 C CA . GLN A 1 220 ? -3.641 13.105 18.417 1.00 80.75 220 GLN A CA 1
ATOM 1676 C C . GLN A 1 220 ? -3.438 13.021 16.895 1.00 80.75 220 GLN A C 1
ATOM 1678 O O . GLN A 1 220 ? -4.230 13.587 16.149 1.00 80.75 220 GLN A O 1
ATOM 1683 N N . GLY A 1 221 ? -2.371 12.366 16.429 1.00 88.69 221 GLY A N 1
ATOM 1684 C CA . GLY A 1 221 ? -2.007 12.322 15.014 1.00 88.69 221 GLY A CA 1
ATOM 1685 C C . GLY A 1 221 ? -1.779 10.909 14.494 1.00 88.69 221 GLY A C 1
ATOM 1686 O O . GLY A 1 221 ? -1.787 9.929 15.246 1.00 88.69 221 GLY A O 1
ATOM 1687 N N . TRP A 1 222 ? -1.545 10.833 13.189 1.00 93.50 222 TRP A N 1
ATOM 1688 C CA . TRP A 1 222 ? -1.192 9.609 12.487 1.00 93.50 222 TRP A CA 1
ATOM 1689 C C . TRP A 1 222 ? 0.299 9.561 12.180 1.00 93.50 222 TRP A C 1
ATOM 1691 O O . TRP A 1 222 ? 0.954 10.579 11.951 1.00 93.50 222 TRP A O 1
ATOM 1701 N N . LYS A 1 223 ? 0.835 8.349 12.156 1.00 94.38 223 LYS A N 1
ATOM 1702 C CA . LYS A 1 223 ? 2.201 8.052 11.741 1.00 94.38 223 LYS A CA 1
ATOM 1703 C C . LYS A 1 223 ? 2.161 7.002 10.651 1.00 94.38 223 LYS A C 1
ATOM 1705 O O . LYS A 1 223 ? 1.288 6.138 10.662 1.00 94.38 223 LYS A O 1
ATOM 1710 N N . PHE A 1 224 ? 3.126 7.065 9.749 1.00 95.88 224 PHE A N 1
ATOM 1711 C CA . PHE A 1 224 ? 3.368 6.013 8.774 1.00 95.88 224 PHE A CA 1
ATOM 1712 C C . PHE A 1 224 ? 4.663 5.291 9.132 1.00 95.88 224 PHE A C 1
ATOM 1714 O O . PHE A 1 224 ? 5.669 5.935 9.445 1.00 95.88 224 PHE A O 1
ATOM 1721 N N . ARG A 1 225 ? 4.635 3.961 9.093 1.00 95.94 225 ARG A N 1
ATOM 1722 C CA . ARG A 1 225 ? 5.815 3.105 9.183 1.00 95.94 225 ARG A CA 1
ATOM 1723 C C . ARG A 1 225 ? 5.923 2.289 7.908 1.00 95.94 225 ARG A C 1
ATOM 1725 O O . ARG A 1 225 ? 4.985 1.577 7.565 1.00 95.94 225 ARG A O 1
ATOM 1732 N N . THR A 1 226 ? 7.072 2.369 7.254 1.00 94.62 226 THR A N 1
ATOM 1733 C CA . THR A 1 226 ? 7.429 1.441 6.183 1.00 94.62 226 THR A CA 1
ATOM 1734 C C . THR A 1 226 ? 7.680 0.073 6.801 1.00 94.62 226 THR A C 1
ATOM 1736 O O . THR A 1 226 ? 8.498 -0.049 7.716 1.00 94.62 226 THR A O 1
ATOM 1739 N N . GLU A 1 227 ? 7.007 -0.950 6.293 1.00 93.75 227 GLU A N 1
ATOM 1740 C CA . GLU A 1 227 ? 7.227 -2.333 6.703 1.00 93.75 227 GLU A CA 1
ATOM 1741 C C . GLU A 1 227 ? 8.175 -3.027 5.714 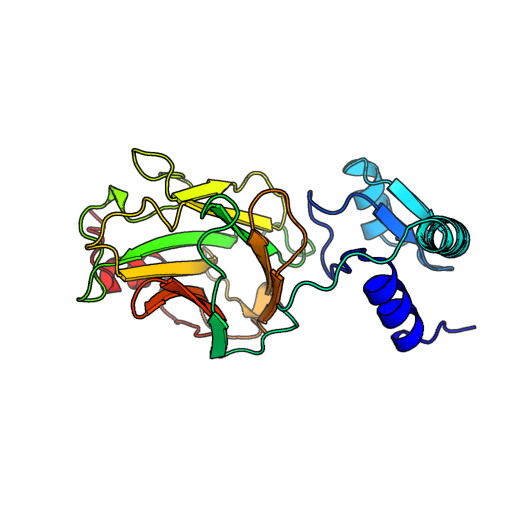1.00 93.75 227 GLU A C 1
ATOM 1743 O O . GLU A 1 227 ? 8.967 -2.399 5.028 1.00 93.75 227 GLU A O 1
ATOM 1748 N N . GLY A 1 228 ? 8.169 -4.343 5.711 1.00 90.00 228 GLY A N 1
ATOM 1749 C CA . GLY A 1 228 ? 8.898 -5.198 4.777 1.00 90.00 228 GLY A CA 1
ATOM 1750 C C . GLY A 1 228 ? 8.927 -6.626 5.291 1.00 90.00 228 GLY A C 1
ATOM 1751 O O . GLY A 1 228 ? 9.857 -7.372 5.014 1.00 90.00 228 GLY A O 1
ATOM 1752 N N . GLN A 1 229 ? 7.973 -6.957 6.161 1.00 90.88 229 GLN A N 1
ATOM 1753 C CA . GLN A 1 229 ? 7.856 -8.261 6.777 1.00 90.88 229 GLN A CA 1
ATOM 1754 C C . GLN A 1 229 ? 7.113 -9.160 5.801 1.00 90.88 229 GLN A C 1
ATOM 1756 O O . GLN A 1 229 ? 5.954 -8.886 5.488 1.00 90.88 229 GLN A O 1
ATOM 1761 N N . GLY A 1 230 ? 7.796 -10.196 5.331 1.00 90.50 230 GLY A N 1
ATOM 1762 C CA . GLY A 1 230 ? 7.186 -11.257 4.553 1.00 90.50 230 GLY A CA 1
ATOM 1763 C C . GLY A 1 230 ? 6.508 -12.291 5.452 1.00 90.50 230 GLY A C 1
ATOM 1764 O O . GLY A 1 230 ? 6.913 -12.480 6.605 1.00 90.50 230 GLY A O 1
ATOM 1765 N N . TYR A 1 231 ? 5.512 -12.985 4.907 1.00 89.44 231 TYR A N 1
ATOM 1766 C CA . TYR A 1 231 ? 4.941 -14.203 5.470 1.00 89.44 231 TYR A CA 1
ATOM 1767 C C . TYR A 1 231 ? 4.827 -15.312 4.418 1.00 89.44 231 TYR A C 1
ATOM 1769 O O . TYR A 1 231 ? 4.477 -15.069 3.264 1.00 89.44 231 TYR A O 1
ATOM 1777 N N . GLU A 1 232 ? 5.105 -16.548 4.836 1.00 87.94 232 GLU A N 1
ATOM 1778 C CA . GLU A 1 232 ? 4.992 -17.742 3.984 1.00 87.94 232 GLU A CA 1
ATOM 1779 C C . GLU A 1 232 ? 3.542 -18.191 3.766 1.00 87.94 232 GLU A C 1
ATOM 1781 O O . GLU A 1 232 ? 3.271 -18.935 2.830 1.00 87.94 232 GLU A O 1
ATOM 1786 N N . PHE A 1 233 ? 2.606 -17.772 4.621 1.00 87.12 233 PHE A N 1
ATOM 1787 C CA . PHE A 1 233 ? 1.187 -18.035 4.395 1.00 87.12 233 PHE A CA 1
ATOM 1788 C C . PHE A 1 233 ? 0.634 -17.153 3.267 1.00 87.12 233 PHE A C 1
ATOM 1790 O O . PHE A 1 233 ? 1.205 -16.117 2.931 1.00 87.12 233 PHE A O 1
ATOM 1797 N N . ASP A 1 234 ? -0.490 -17.567 2.692 1.00 90.44 234 ASP A N 1
ATOM 1798 C CA . ASP A 1 234 ? -1.212 -16.815 1.667 1.00 90.44 234 ASP A CA 1
ATOM 1799 C C . ASP A 1 234 ? -2.027 -15.646 2.255 1.00 90.44 234 ASP A C 1
ATOM 1801 O O . ASP A 1 234 ? -2.076 -15.416 3.468 1.00 90.44 234 ASP A O 1
ATOM 1805 N N . LEU A 1 235 ? -2.690 -14.883 1.382 1.00 91.62 235 LEU A N 1
ATOM 1806 C CA . LEU A 1 235 ? -3.545 -13.773 1.800 1.00 91.62 235 LEU A CA 1
ATOM 1807 C C . LEU A 1 235 ? -4.636 -14.220 2.787 1.00 91.62 235 LEU A C 1
ATOM 1809 O O . LEU A 1 235 ? -4.953 -13.478 3.717 1.00 91.62 235 LEU A O 1
ATOM 1813 N N . ALA A 1 236 ? -5.172 -15.434 2.627 1.00 92.12 236 ALA A N 1
ATOM 1814 C CA . ALA A 1 236 ? -6.161 -15.988 3.543 1.00 92.12 236 ALA A CA 1
ATOM 1815 C C . ALA A 1 236 ? -5.573 -16.198 4.950 1.00 92.12 236 ALA A C 1
ATOM 1817 O O . ALA A 1 236 ? -6.178 -15.802 5.947 1.00 92.12 236 ALA A O 1
ATOM 1818 N N . GLY A 1 237 ? -4.353 -16.726 5.052 1.00 92.38 237 GLY A N 1
ATOM 1819 C CA . GLY A 1 237 ? -3.623 -16.818 6.314 1.00 92.38 237 GLY A CA 1
ATOM 1820 C C . GLY A 1 237 ? -3.417 -15.455 6.981 1.00 92.38 237 GLY A C 1
ATOM 1821 O O . GLY A 1 237 ? -3.651 -15.323 8.189 1.00 92.38 237 GLY A O 1
ATOM 1822 N N . LEU A 1 238 ? -3.062 -14.420 6.204 1.00 93.75 238 LEU A N 1
ATOM 1823 C CA . LEU A 1 238 ? -2.939 -13.057 6.735 1.00 93.75 238 LEU A CA 1
ATOM 1824 C C . LEU A 1 238 ? -4.290 -12.543 7.248 1.00 93.75 238 LEU A C 1
ATOM 1826 O O . LEU A 1 238 ? -4.379 -12.052 8.376 1.00 93.75 238 LEU A O 1
ATOM 1830 N N . ALA A 1 239 ? -5.340 -12.674 6.442 1.00 94.38 239 ALA A N 1
ATOM 1831 C CA . ALA A 1 239 ? -6.671 -12.183 6.766 1.00 94.38 239 ALA A CA 1
ATOM 1832 C C . ALA A 1 239 ? -7.238 -12.867 8.024 1.00 94.38 239 ALA A C 1
ATOM 1834 O O . ALA A 1 239 ? -7.741 -12.187 8.920 1.00 94.38 239 ALA A O 1
ATOM 1835 N N . ALA A 1 240 ? -7.042 -14.181 8.174 1.00 93.75 240 ALA A N 1
ATOM 1836 C CA . ALA A 1 240 ? -7.420 -14.924 9.377 1.00 93.75 240 ALA A CA 1
ATOM 1837 C C . ALA A 1 240 ? -6.640 -14.462 10.625 1.00 93.75 240 ALA A C 1
ATOM 1839 O O . ALA A 1 240 ? -7.207 -14.361 11.724 1.00 93.75 240 ALA A O 1
ATOM 1840 N N . SER A 1 241 ? -5.355 -14.114 10.468 1.00 93.69 241 SER A N 1
ATOM 1841 C CA . SER A 1 241 ? -4.541 -13.559 11.560 1.00 93.69 241 SER A CA 1
ATOM 1842 C C . SER A 1 241 ? -5.098 -12.223 12.077 1.00 93.69 241 SER A C 1
ATOM 1844 O O . SER A 1 241 ? -5.109 -11.992 13.288 1.00 93.69 241 SER A O 1
ATOM 1846 N N . TYR A 1 242 ? -5.690 -11.416 11.189 1.00 95.81 242 TYR A N 1
ATOM 1847 C CA . TYR A 1 242 ? -6.404 -10.180 11.524 1.00 95.81 242 TYR A CA 1
ATOM 1848 C C . TYR A 1 242 ? -7.900 -10.367 11.800 1.00 95.81 242 TYR A C 1
ATOM 1850 O O . TYR A 1 242 ? -8.572 -9.428 12.210 1.00 95.81 242 TYR A O 1
ATOM 1858 N N . GLY A 1 243 ? -8.427 -11.580 11.668 1.00 91.56 243 GLY A N 1
ATOM 1859 C CA . GLY A 1 243 ? -9.772 -11.926 12.117 1.00 91.56 243 GLY A CA 1
ATOM 1860 C C . GLY A 1 243 ? -10.896 -11.734 11.142 1.00 91.56 243 GLY A C 1
ATOM 1861 O O . GLY A 1 243 ? -12.041 -11.700 11.578 1.00 91.56 243 GLY A O 1
ATOM 1862 N N . VAL A 1 244 ? -10.560 -11.652 9.864 1.00 90.62 244 VAL A N 1
ATOM 1863 C CA . VAL A 1 244 ? -11.530 -11.807 8.790 1.00 90.62 244 VAL A CA 1
ATOM 1864 C C . VAL A 1 244 ? -12.072 -13.236 8.834 1.00 90.62 244 VAL A C 1
ATOM 1866 O O . VAL A 1 244 ? -11.293 -14.186 8.980 1.00 90.62 244 VAL A O 1
ATOM 1869 N N . ASP A 1 245 ? -13.391 -13.383 8.724 1.00 83.69 245 ASP A N 1
ATOM 1870 C CA . ASP A 1 245 ? -14.010 -14.692 8.534 1.00 83.69 245 ASP A CA 1
ATOM 1871 C C . ASP A 1 245 ? -13.915 -15.075 7.052 1.00 83.69 245 ASP A C 1
ATOM 1873 O O . ASP A 1 245 ? -14.390 -14.359 6.171 1.00 83.69 245 ASP A O 1
ATOM 1877 N N . ILE A 1 246 ? -13.237 -16.184 6.769 1.00 72.50 246 ILE A N 1
ATOM 1878 C CA . ILE A 1 246 ? -12.985 -16.672 5.409 1.00 72.50 246 ILE A CA 1
ATOM 1879 C C . ILE A 1 246 ? -13.867 -17.903 5.230 1.00 72.50 246 ILE A C 1
ATOM 1881 O O . ILE A 1 246 ? -13.405 -19.037 5.371 1.00 72.50 246 ILE A O 1
ATOM 1885 N N . ALA A 1 247 ? -15.162 -17.656 5.039 1.00 57.53 247 ALA A N 1
ATOM 1886 C CA . ALA A 1 247 ? -16.192 -18.682 4.889 1.00 57.53 247 ALA A CA 1
ATOM 1887 C C . ALA A 1 247 ? -16.501 -18.995 3.419 1.00 57.53 247 ALA A C 1
ATOM 1889 O O . ALA A 1 247 ? -16.516 -18.053 2.593 1.00 57.53 247 ALA A O 1
#

Secondary structure (DSSP, 8-state):
----HHHHHHHHHHHT----SS--TT--EEEE-TT-TT-HHHHHHHHTT-EEEEHHHHHHHHHTSPPPP--S--B--TT-EEEEPPSSS-SEEEEEEE--TT-TT--EEEEEEEE-TTS--SSGGGEEBTTB-B-TTSSEEEE--SSSEEEEEEETTTS-TT--EEEEEEEE-TT--HHHH-PEEEEEEETTS--SEEEEE---SS-SEEEEEEEEEETTEEEEEE---EESS-HHHHHHHHT----

Sequence (247 aa):
EHVDGGLLRQLVIESGARLRINLTSTVDTVVVMPGAQSDPRIARAAALRVECVTEAQWRDAISRTPPPARGTGGNLPRGGTVDLPGGATPGRWTLNASWAWERPDEDIDIVAFLLDEHERVRVDADFVFWNQPATPLDTVALDASGPAEQTVTLELDVLPRDIHRVVIAAAVDGDSTFEAVGPIEIDVAPFEKTSFVRSVLDAATVERVLLLGTFYRRGQGWKFRTEGQGYEFDLAGLAASYGVDIA

pLDDT: mean 81.84, std 14.52, range [37.72, 98.38]